Protein AF-A0A812MXU8-F1 (afdb_monomer)

Foldseek 3Di:
DPDPPVVVVVVVVVVVVVVVVVVVVVVVVVVVVVVVVVVVCVVVVPPDPQPPLNVVLVVVVLVLLVVLLVLLVVLLVLLVVLCVVVVVVVCVVVVVDPDDDPCVVVNVVSVVVLVVSLVVLVVSLVSCCVSCPPNLVVDPLSVVSVVLSVLSVVLVCLVPPDPPDPPPCPPVNVVVNVVSSVSSNVSNVSSQCSDPVSVVVVVLCVQLVVVLVVLVVVLLVVLLVQLVVQLVVCVVVLPDPVADPVLSVVCCCQRPDSVSSSVNSVCCQPVVCCCVVPVSCCVRPHVVCVVVSVCCCVCNRPPSVVVSVVSSVVSSVVD

Organism: Symbiodinium pilosum (NCBI:txid2952)

Mean predicted aligned error: 13.21 Å

Secondary structure (DSSP, 8-state):
--SSSHHHHHHHHHHHHHHHHHHHHHHHHHHHHHHHHHHHHHHHTT-S---HHHHHHHHHHHHHHHHHHHHHHHHHHHHHHHHHHHHHHHHHHTTS-SS----TTTHHHHHHHHHHHHHHHHHHHHHHHHHHGGGGGG-HHHHHHHHHHHHHHHHHHHHHS--SSTT---HHHHHHHHHHHHHHHHGGGGHHHHSHHHHHHHHHHHHHHHHHHHHHHHHHHHHHHHHHHHHHHTHHHHH-TTS-HHHHHHHHHHHSSHHHHHHHHHIIIII--HHHHHHHHHHHT-TTHHHHHHHHIIIIIIIIHHHHHHHHHHHHHH-

Solvent-accessible surface area (backbone atoms only — not comparable to full-atom values): 17781 Å² total; per-residue (Å²): 144,89,82,72,74,75,65,62,64,59,58,57,58,51,53,52,52,51,50,53,49,49,51,50,53,48,51,53,49,50,51,51,50,51,51,48,46,52,52,45,48,63,58,68,66,67,78,64,88,76,50,73,66,59,60,50,51,54,53,51,50,53,52,50,45,54,52,49,31,53,49,40,53,52,52,46,54,50,52,52,52,49,51,54,53,53,50,54,52,51,36,44,77,72,64,76,45,96,71,88,74,91,50,80,78,52,55,62,52,53,54,53,51,53,52,51,50,45,51,52,51,44,53,53,50,51,53,49,46,71,74,44,48,79,58,41,82,72,40,71,68,51,51,54,49,50,52,56,44,51,52,42,52,51,48,50,49,64,72,67,47,78,78,75,61,101,81,69,79,49,71,64,57,59,52,49,54,53,49,48,58,56,53,59,61,57,53,52,60,59,42,42,65,64,37,69,69,47,38,51,51,51,49,56,49,58,69,45,41,64,64,47,48,57,50,49,48,56,51,48,52,55,38,48,53,51,11,53,53,52,27,56,69,48,45,61,61,53,66,42,78,92,51,58,66,68,59,30,51,53,48,41,69,39,29,59,41,63,71,36,14,32,48,48,44,46,39,34,53,75,71,60,49,38,68,77,67,44,48,58,43,37,75,74,74,41,61,74,55,48,59,58,52,52,50,45,43,52,47,48,44,53,46,46,50,52,49,49,52,48,52,50,51,47,56,66,69,77,108

Nearest PDB structures (foldseek):
  7eeb-assembly1_B  TM=8.063E-01  e=4.229E-05  Mus musculus
  7eeb-assembly1_A  TM=6.600E-01  e=4.229E-05  Human betaherpesvirus 5
  7we4-assembly1_A  TM=6.535E-01  e=5.481E-03  Homo sapiens
  7wfr-assembly1_A  TM=6.157E-01  e=3.987E-03  Homo sapiens

pLDDT: mean 78.65, std 17.45, range [34.91, 97.06]

InterPro domains:
  IPR005821 Ion transport domain [PF00520] (63-311)
  IPR027359 Voltage-dependent channel domain superfamily [G3DSA:1.20.120.350] (57-196)

Sequence (319 aa):
MCAEDTRRTTLNSTGSKKKRKSKKNRNTNCQNEAVAYILRESSDGRIKKRSRFSICSEKVAYYLDHIAGALVLLNSVLLMLQLEIEGRQLAWELGVHPTRQNFDSLLPIFQVMDSVFVFIFLAELLIRIFLEKWKFVKDIANYLDFILVAGGLVDLSLTMAPSAAPGDQDMVTLRFVSALKAFRAIRMVRSFRFSPGLRMLVKACQCCLPSLCWSMLLLAVFMCMGALILGNLLQDFIRDESKSMDDRLWVWNRYGTTYRALYTLYEITFAGNWPTNVRPILERVSQSFVIFYFLYITIIVFAVIRVISAIFLKDTLDE

Radius of gyration: 29.64 Å; Cα contacts (8 Å, |Δi|>4): 165; chains: 1; bounding box: 93×34×80 Å

Structure (mmCIF, N/CA/C/O backbone):
data_AF-A0A812MXU8-F1
#
_entry.id   AF-A0A812MXU8-F1
#
loop_
_atom_site.group_PDB
_atom_site.id
_atom_site.type_symbol
_atom_site.label_atom_id
_atom_site.label_alt_id
_atom_site.label_comp_id
_atom_site.label_asym_id
_atom_site.label_entity_id
_atom_site.label_seq_id
_atom_site.pdbx_PDB_ins_code
_atom_site.Cartn_x
_atom_site.Cartn_y
_atom_site.Cartn_z
_atom_site.occupancy
_atom_site.B_iso_or_equiv
_atom_site.auth_seq_id
_atom_site.auth_comp_id
_atom_site.auth_asym_id
_atom_site.auth_atom_id
_atom_site.pdbx_PDB_model_num
ATOM 1 N N . MET A 1 1 ? 63.158 -5.058 30.009 1.00 43.53 1 MET A N 1
ATOM 2 C CA . MET A 1 1 ? 62.081 -4.544 29.130 1.00 43.53 1 MET A CA 1
ATOM 3 C C . MET A 1 1 ? 61.045 -5.652 28.888 1.00 43.53 1 MET A C 1
ATOM 5 O O . MET A 1 1 ? 61.078 -6.272 27.842 1.00 43.53 1 MET A O 1
ATOM 9 N N . CYS A 1 2 ? 60.205 -5.994 29.880 1.00 42.12 2 CYS A N 1
ATOM 10 C CA . CYS A 1 2 ? 59.063 -6.930 29.725 1.00 42.12 2 CYS A CA 1
ATOM 11 C C . CYS A 1 2 ? 58.240 -7.061 31.030 1.00 42.12 2 CYS A C 1
ATOM 13 O O . CYS A 1 2 ? 58.031 -8.159 31.533 1.00 42.12 2 CYS A O 1
ATOM 15 N N . ALA A 1 3 ? 57.812 -5.950 31.643 1.00 39.41 3 ALA A N 1
ATOM 16 C CA . ALA A 1 3 ? 56.978 -6.031 32.856 1.00 39.41 3 ALA A CA 1
ATOM 17 C C . ALA A 1 3 ? 55.874 -4.962 32.979 1.00 39.41 3 ALA A C 1
ATOM 19 O O . ALA A 1 3 ? 55.156 -4.956 33.976 1.00 39.41 3 ALA A O 1
ATOM 20 N N . GLU A 1 4 ? 55.685 -4.089 31.983 1.00 38.28 4 GLU A N 1
ATOM 21 C CA . GLU A 1 4 ? 54.702 -2.993 32.074 1.00 38.28 4 GLU A CA 1
ATOM 22 C C . GLU A 1 4 ? 53.446 -3.166 31.209 1.00 38.28 4 GLU A C 1
ATOM 24 O O . GLU A 1 4 ? 52.444 -2.498 31.464 1.00 38.28 4 GLU A O 1
ATOM 29 N N . ASP A 1 5 ? 53.423 -4.109 30.262 1.00 42.38 5 ASP A N 1
ATOM 30 C CA . ASP A 1 5 ? 52.317 -4.195 29.293 1.00 42.38 5 ASP A CA 1
ATOM 31 C C . ASP A 1 5 ? 51.141 -5.094 29.744 1.00 42.38 5 ASP A C 1
ATOM 33 O O . ASP A 1 5 ? 50.001 -4.942 29.308 1.00 42.38 5 ASP A O 1
ATOM 37 N N . THR A 1 6 ? 51.348 -5.975 30.729 1.00 40.03 6 THR A N 1
ATOM 38 C CA . THR A 1 6 ? 50.288 -6.884 31.219 1.00 40.03 6 THR A CA 1
ATOM 39 C C . THR A 1 6 ? 49.324 -6.220 32.218 1.00 40.03 6 THR A C 1
ATOM 41 O O . THR A 1 6 ? 48.245 -6.748 32.500 1.00 40.03 6 THR A O 1
ATOM 44 N N . ARG A 1 7 ? 49.656 -5.036 32.761 1.00 35.91 7 ARG A N 1
ATOM 45 C CA . ARG A 1 7 ? 48.765 -4.298 33.686 1.00 35.91 7 ARG A CA 1
ATOM 46 C C . ARG A 1 7 ? 47.731 -3.415 32.985 1.00 35.91 7 ARG A C 1
ATOM 48 O O . ARG A 1 7 ? 46.715 -3.097 33.599 1.00 35.91 7 ARG A O 1
ATOM 55 N N . ARG A 1 8 ? 47.924 -3.039 31.714 1.00 37.78 8 ARG A N 1
ATOM 56 C CA . ARG A 1 8 ? 46.957 -2.186 30.989 1.00 37.78 8 ARG A CA 1
ATOM 57 C C . ARG A 1 8 ? 45.763 -2.957 30.419 1.00 37.78 8 ARG A C 1
ATOM 59 O O . ARG A 1 8 ? 44.672 -2.399 30.315 1.00 37.78 8 ARG A O 1
ATOM 66 N N . THR A 1 9 ? 45.909 -4.247 30.128 1.00 41.25 9 THR A N 1
ATOM 67 C CA . THR A 1 9 ? 44.838 -5.082 29.551 1.00 41.25 9 THR A CA 1
ATOM 68 C C . THR A 1 9 ? 43.830 -5.610 30.583 1.00 41.25 9 THR A C 1
ATOM 70 O O . THR A 1 9 ? 42.667 -5.841 30.245 1.00 41.25 9 THR A O 1
ATOM 73 N N . THR A 1 10 ? 44.193 -5.717 31.866 1.00 40.47 10 THR A N 1
ATOM 74 C CA . THR A 1 10 ? 43.278 -6.193 32.927 1.00 40.47 10 THR A CA 1
ATOM 75 C C . THR A 1 10 ? 42.383 -5.094 33.524 1.00 40.47 10 THR A C 1
ATOM 77 O O . THR A 1 10 ? 41.253 -5.379 33.935 1.00 40.47 10 THR A O 1
ATOM 80 N N . LEU A 1 11 ? 42.805 -3.823 33.486 1.00 39.44 11 LEU A N 1
ATOM 81 C CA . LEU A 1 11 ? 41.997 -2.685 33.958 1.00 39.44 11 LEU A CA 1
ATOM 82 C C . LEU A 1 11 ? 40.872 -2.268 32.986 1.00 39.44 11 LEU A C 1
ATOM 84 O O . LEU A 1 11 ? 39.810 -1.827 33.429 1.00 39.44 11 LEU A O 1
ATOM 88 N N . ASN A 1 12 ? 41.028 -2.481 31.675 1.00 38.75 12 ASN A N 1
ATOM 89 C CA . ASN A 1 12 ? 39.987 -2.123 30.697 1.00 38.75 12 ASN A CA 1
ATOM 90 C C . ASN A 1 12 ? 38.842 -3.154 30.598 1.00 38.75 12 ASN A C 1
ATOM 92 O O . ASN A 1 12 ? 37.697 -2.786 30.313 1.00 38.75 12 ASN A O 1
ATOM 96 N N . SER A 1 13 ? 39.090 -4.436 30.899 1.00 39.81 13 SER A N 1
ATOM 97 C CA . SER A 1 13 ? 38.044 -5.478 30.855 1.00 39.81 13 SER A CA 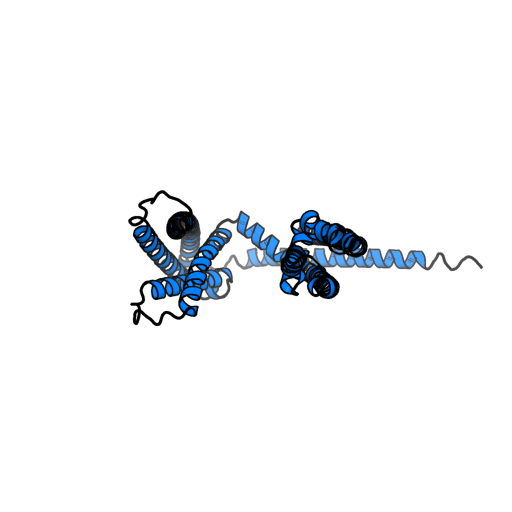1
ATOM 98 C C . SER A 1 13 ? 37.100 -5.442 32.069 1.00 39.81 13 SER A C 1
ATOM 100 O O . SER A 1 13 ? 35.906 -5.749 31.959 1.00 39.81 13 SER A O 1
ATOM 102 N N . THR A 1 14 ? 37.600 -4.995 33.225 1.00 42.22 14 THR A N 1
ATOM 103 C CA . THR A 1 14 ? 36.826 -4.846 34.466 1.00 42.22 14 THR A CA 1
ATOM 104 C C . THR A 1 14 ? 35.917 -3.614 34.427 1.00 42.22 14 THR A C 1
ATOM 106 O O . THR A 1 14 ? 34.757 -3.708 34.838 1.00 42.22 14 THR A O 1
ATOM 109 N N . GLY A 1 15 ? 36.363 -2.499 33.832 1.00 37.56 15 GLY A N 1
ATOM 110 C CA . GLY A 1 15 ? 35.551 -1.290 33.628 1.00 37.56 15 GLY A CA 1
ATOM 111 C C . GLY A 1 15 ? 34.343 -1.489 32.699 1.00 37.56 15 GLY A C 1
ATOM 112 O O . GLY A 1 15 ? 33.247 -1.003 32.990 1.00 37.56 15 GLY A O 1
ATOM 113 N N . SER A 1 16 ? 34.494 -2.274 31.625 1.00 42.41 16 SER A N 1
ATOM 114 C CA . SER A 1 16 ? 33.403 -2.566 30.678 1.00 42.41 16 SER A CA 1
ATOM 115 C C . SER A 1 16 ? 32.355 -3.531 31.260 1.00 42.41 16 SER A C 1
ATOM 117 O O . SER A 1 16 ? 31.148 -3.316 31.108 1.00 42.41 16 SER A O 1
ATOM 119 N N . LYS A 1 17 ? 32.780 -4.535 32.048 1.00 39.97 17 LYS A N 1
ATOM 120 C CA . LYS A 1 17 ? 31.865 -5.412 32.808 1.00 39.97 17 LYS A CA 1
ATOM 121 C C . LYS A 1 17 ? 31.131 -4.663 33.929 1.00 39.97 17 LYS A C 1
ATOM 123 O O . LYS A 1 17 ? 29.940 -4.908 34.121 1.00 39.97 17 LYS A O 1
ATOM 128 N N . LYS A 1 18 ? 31.782 -3.714 34.622 1.00 38.47 18 LYS A N 1
ATOM 129 C CA . LYS A 1 18 ? 31.132 -2.840 35.624 1.00 38.47 18 LYS A CA 1
ATOM 130 C C . LYS A 1 18 ? 30.130 -1.874 34.982 1.00 38.47 18 LYS A C 1
ATOM 132 O O . LYS A 1 18 ? 29.031 -1.736 35.509 1.00 38.47 18 LYS A O 1
ATOM 137 N N . LYS A 1 19 ? 30.441 -1.280 33.819 1.00 40.00 19 LYS A N 1
ATOM 138 C CA . LYS A 1 19 ? 29.495 -0.438 33.056 1.00 40.00 19 LYS A CA 1
ATOM 139 C C . LYS A 1 19 ? 28.309 -1.237 32.505 1.00 40.00 19 LYS A C 1
ATOM 141 O O . LYS A 1 19 ? 27.186 -0.762 32.625 1.00 40.00 19 LYS A O 1
ATOM 146 N N . ARG A 1 20 ? 28.508 -2.456 31.980 1.00 41.56 20 ARG A N 1
ATOM 147 C CA . ARG A 1 20 ? 27.404 -3.345 31.551 1.00 41.56 20 ARG A CA 1
ATOM 148 C C . ARG A 1 20 ? 26.541 -3.818 32.723 1.00 41.56 20 ARG A C 1
ATOM 150 O O . ARG A 1 20 ? 25.322 -3.774 32.605 1.00 41.56 20 ARG A O 1
ATOM 157 N N . LYS A 1 21 ? 27.136 -4.193 33.865 1.00 37.75 21 LYS A N 1
ATOM 158 C CA . LYS A 1 21 ? 26.377 -4.510 35.088 1.00 37.75 21 LYS A CA 1
ATOM 159 C C . LYS A 1 21 ? 25.636 -3.286 35.627 1.00 37.75 21 LYS A C 1
ATOM 161 O O . LYS A 1 21 ? 24.483 -3.429 35.984 1.00 37.75 21 LYS A O 1
ATOM 166 N N . SER A 1 22 ? 26.232 -2.093 35.614 1.00 36.47 22 SER A N 1
ATOM 167 C CA . SER A 1 22 ? 25.586 -0.846 36.054 1.00 36.47 22 SER A CA 1
ATOM 168 C C . SER A 1 22 ? 24.446 -0.397 35.128 1.00 36.47 22 SER A C 1
ATOM 170 O O . SER A 1 22 ? 23.408 0.023 35.630 1.00 36.47 22 SER A O 1
ATOM 172 N N . LYS A 1 23 ? 24.582 -0.541 33.799 1.00 41.72 23 LYS A N 1
ATOM 173 C CA . LYS A 1 23 ? 23.492 -0.286 32.836 1.00 41.72 23 LYS A CA 1
ATOM 174 C C . LYS A 1 23 ? 22.366 -1.316 32.957 1.00 41.72 23 LYS A C 1
ATOM 176 O O . LYS A 1 23 ? 21.209 -0.923 32.956 1.00 41.72 23 LYS A O 1
ATOM 181 N N . LYS A 1 24 ? 22.698 -2.604 33.132 1.00 37.12 24 LYS A N 1
ATOM 182 C CA . LYS A 1 24 ? 21.710 -3.664 33.385 1.00 37.12 24 LYS A CA 1
ATOM 183 C C . LYS A 1 24 ? 20.980 -3.419 34.710 1.00 37.12 24 LYS A C 1
ATOM 185 O O . LYS A 1 24 ? 19.764 -3.392 34.703 1.00 37.12 24 LYS A O 1
ATOM 190 N N . ASN A 1 25 ? 21.698 -3.093 35.791 1.00 34.91 25 ASN A N 1
ATOM 191 C CA . ASN A 1 25 ? 21.095 -2.759 37.087 1.00 34.91 25 ASN A CA 1
ATOM 192 C C . ASN A 1 25 ? 20.247 -1.476 37.033 1.00 34.91 25 ASN A C 1
ATOM 194 O O . ASN A 1 25 ? 19.236 -1.414 37.713 1.00 34.91 25 ASN A O 1
ATOM 198 N N . ARG A 1 26 ? 20.606 -0.468 36.217 1.00 41.94 26 ARG A N 1
ATOM 199 C CA . ARG A 1 26 ? 19.758 0.721 35.989 1.00 41.94 26 ARG A CA 1
ATOM 200 C C . ARG A 1 26 ? 18.493 0.407 35.191 1.00 41.94 26 ARG A C 1
ATOM 202 O O . ARG A 1 26 ? 17.444 0.912 35.564 1.00 41.94 26 ARG A O 1
ATOM 209 N N . ASN A 1 27 ? 18.567 -0.428 34.150 1.00 43.78 27 ASN A N 1
ATOM 210 C CA . ASN A 1 27 ? 17.373 -0.853 33.405 1.00 43.78 27 ASN A CA 1
ATOM 211 C C . ASN A 1 27 ? 16.447 -1.715 34.270 1.00 43.78 27 ASN A C 1
ATOM 213 O O . ASN A 1 27 ? 15.243 -1.493 34.259 1.00 43.78 27 ASN A O 1
ATOM 217 N N . THR A 1 28 ? 16.997 -2.629 35.078 1.00 48.50 28 THR A N 1
ATOM 218 C CA . THR A 1 28 ? 16.201 -3.436 36.015 1.00 48.50 28 THR A CA 1
ATOM 219 C C . THR A 1 28 ? 15.614 -2.576 37.139 1.00 48.50 28 THR A C 1
ATOM 221 O O . THR A 1 28 ? 14.47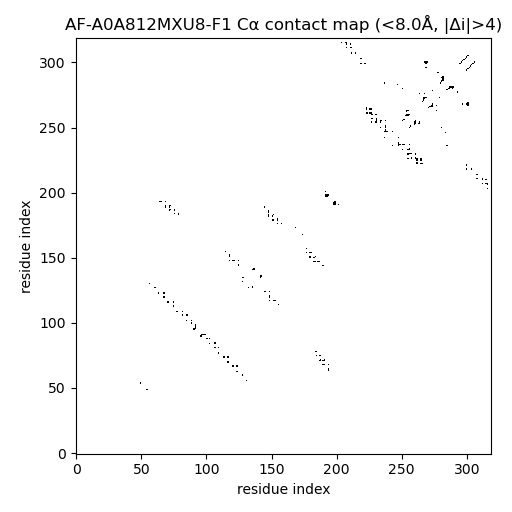8 -2.802 37.531 1.00 48.50 28 THR A O 1
ATOM 224 N N . ASN A 1 29 ? 16.323 -1.544 37.618 1.00 49.09 29 ASN A N 1
ATOM 225 C CA . ASN A 1 29 ? 15.781 -0.621 38.623 1.00 49.09 29 ASN A CA 1
ATOM 226 C C . ASN A 1 29 ? 14.684 0.291 38.045 1.00 49.09 29 ASN A C 1
ATOM 228 O O . ASN A 1 29 ? 13.702 0.542 38.725 1.00 49.09 29 ASN A O 1
ATOM 232 N N . CYS A 1 30 ? 14.795 0.714 36.780 1.00 50.66 30 CYS A N 1
ATOM 233 C CA . CYS A 1 30 ? 13.769 1.513 36.104 1.00 50.66 30 CYS A CA 1
ATOM 234 C C . CYS A 1 30 ? 12.527 0.678 35.733 1.00 50.66 30 CYS A C 1
ATOM 236 O O . CYS A 1 30 ? 11.409 1.146 35.913 1.00 50.66 30 CYS A O 1
ATOM 238 N N . GLN A 1 31 ? 12.697 -0.583 35.310 1.00 51.75 31 GLN A N 1
ATOM 239 C CA . GLN A 1 31 ? 11.581 -1.526 35.136 1.00 51.75 31 GLN A CA 1
ATOM 240 C C . GLN A 1 31 ? 10.909 -1.858 36.472 1.00 51.75 31 GLN A C 1
ATOM 242 O O . GLN A 1 31 ? 9.686 -1.869 36.543 1.00 51.75 31 GLN A O 1
ATOM 247 N N . ASN A 1 32 ? 11.674 -2.063 37.547 1.00 52.00 32 ASN A N 1
ATOM 248 C CA . ASN A 1 32 ? 11.109 -2.314 38.873 1.00 52.00 32 ASN A CA 1
ATOM 249 C C . ASN A 1 32 ? 10.411 -1.075 39.451 1.00 52.00 32 ASN A C 1
ATOM 251 O O . ASN A 1 32 ? 9.377 -1.223 40.091 1.00 52.00 32 ASN A O 1
ATOM 255 N N . GLU A 1 33 ? 10.917 0.135 39.199 1.00 57.31 33 GLU A N 1
ATOM 256 C CA . GLU A 1 33 ? 10.256 1.392 39.575 1.00 57.31 33 GLU A CA 1
ATOM 257 C C . GLU A 1 33 ? 9.011 1.665 38.725 1.00 57.31 33 GLU A C 1
ATOM 259 O O . GLU A 1 33 ? 8.006 2.099 39.275 1.00 57.31 33 GLU A O 1
ATOM 264 N N . ALA A 1 34 ? 9.019 1.350 37.425 1.00 54.03 34 ALA A N 1
ATOM 265 C CA . ALA A 1 34 ? 7.848 1.463 36.555 1.00 54.03 34 ALA A CA 1
ATOM 266 C C . ALA A 1 34 ? 6.771 0.429 36.914 1.00 54.03 34 ALA A C 1
ATOM 268 O O . ALA A 1 34 ? 5.597 0.770 36.990 1.00 54.03 34 ALA A O 1
ATOM 269 N N . VAL A 1 35 ? 7.154 -0.816 37.213 1.00 61.75 35 VAL A N 1
ATOM 270 C CA . VAL A 1 35 ? 6.236 -1.854 37.703 1.00 61.75 35 VAL A CA 1
ATOM 271 C C . VAL A 1 35 ? 5.736 -1.508 39.105 1.00 61.75 35 VAL A C 1
ATOM 273 O O . VAL A 1 35 ? 4.547 -1.650 39.362 1.00 61.75 35 VAL A O 1
ATOM 276 N N . ALA A 1 36 ? 6.578 -0.979 39.997 1.00 59.91 36 ALA A N 1
ATOM 277 C CA . ALA A 1 36 ? 6.144 -0.488 41.305 1.00 59.91 36 ALA A CA 1
ATOM 278 C C . ALA A 1 36 ? 5.231 0.741 41.186 1.00 59.91 36 ALA A C 1
ATOM 280 O O . ALA A 1 36 ? 4.280 0.848 41.951 1.00 59.91 36 ALA A O 1
ATOM 281 N N . TYR A 1 37 ? 5.461 1.632 40.217 1.00 58.09 37 TYR A N 1
ATOM 282 C CA . TYR A 1 37 ? 4.587 2.764 39.912 1.00 58.09 37 TYR A CA 1
ATOM 283 C C . TYR A 1 37 ? 3.250 2.290 39.335 1.00 58.09 37 TYR A C 1
ATOM 285 O O . TYR A 1 37 ? 2.216 2.717 39.821 1.00 58.09 37 TYR A O 1
ATOM 293 N N . ILE A 1 38 ? 3.239 1.323 38.412 1.00 57.75 38 ILE A N 1
ATOM 294 C CA . ILE A 1 38 ? 2.016 0.699 37.877 1.00 57.75 38 ILE A CA 1
ATOM 295 C C . ILE A 1 38 ? 1.257 -0.054 38.981 1.00 57.75 38 ILE A C 1
ATOM 297 O O . ILE A 1 38 ? 0.035 0.041 39.072 1.00 57.75 38 ILE A O 1
ATOM 301 N N . LEU A 1 39 ? 1.958 -0.769 39.867 1.00 57.72 39 LEU A N 1
ATOM 302 C CA . LEU A 1 39 ? 1.352 -1.471 41.000 1.00 57.72 39 LEU A CA 1
ATOM 303 C C . LEU A 1 39 ? 0.805 -0.490 42.047 1.00 57.72 39 LEU A C 1
ATOM 305 O O . LEU A 1 39 ? -0.286 -0.718 42.568 1.00 57.72 39 LEU A O 1
ATOM 309 N N . ARG A 1 40 ? 1.495 0.627 42.299 1.00 53.72 40 ARG A N 1
ATOM 310 C CA . ARG A 1 40 ? 1.059 1.682 43.225 1.00 53.72 40 ARG A CA 1
ATOM 311 C C . ARG A 1 40 ? -0.056 2.540 42.627 1.00 53.72 40 ARG A C 1
ATOM 313 O O . ARG A 1 40 ? -0.997 2.853 43.331 1.00 53.72 40 ARG A O 1
ATOM 320 N N . GLU A 1 41 ? -0.057 2.811 41.328 1.00 51.53 41 GLU A N 1
ATOM 321 C CA . GLU A 1 41 ? -1.159 3.479 40.624 1.00 51.53 41 GLU A CA 1
ATOM 322 C C . GLU A 1 41 ? -2.389 2.564 40.503 1.00 51.53 41 GLU A C 1
ATOM 324 O O . GLU A 1 41 ? -3.529 3.013 40.626 1.00 51.53 41 GLU A O 1
ATOM 329 N N . SER A 1 42 ? -2.181 1.248 40.391 1.00 49.72 42 SER A N 1
ATOM 330 C CA . SER A 1 42 ? -3.267 0.264 40.441 1.00 49.72 42 SER A CA 1
ATOM 331 C C . SER A 1 42 ? -3.819 0.002 41.854 1.00 49.72 42 SER A C 1
ATOM 333 O O . SER A 1 42 ? -4.918 -0.563 41.960 1.00 49.72 42 SER A O 1
ATOM 335 N N . SER A 1 43 ? -3.116 0.414 42.922 1.00 48.00 43 SER A N 1
ATOM 336 C CA . SER A 1 43 ? -3.599 0.361 44.314 1.00 48.00 43 SER A CA 1
ATOM 337 C C . SER A 1 43 ? -4.172 1.702 44.800 1.00 48.00 43 SER A C 1
ATOM 339 O O . SER A 1 43 ? -5.231 1.707 45.423 1.00 48.00 43 SER A O 1
ATOM 341 N N . ASP A 1 44 ? -3.565 2.831 44.428 1.00 45.94 44 ASP A N 1
ATOM 342 C CA . ASP A 1 44 ? -3.964 4.191 44.828 1.00 45.94 44 ASP A CA 1
ATOM 343 C C . ASP A 1 44 ? -5.091 4.755 43.929 1.00 45.94 44 ASP A C 1
ATOM 345 O O . ASP A 1 44 ? -5.951 5.524 44.357 1.00 45.94 44 ASP A O 1
ATOM 349 N N . GLY A 1 45 ? -5.207 4.267 42.686 1.00 45.06 45 GLY A N 1
ATOM 350 C CA . GLY A 1 45 ? -6.318 4.580 41.777 1.00 45.06 45 GLY A CA 1
ATOM 351 C C . GLY A 1 45 ? -7.638 3.859 42.090 1.00 45.06 45 GLY A C 1
ATOM 352 O O . GLY A 1 45 ? -8.645 4.102 41.418 1.00 45.06 45 GLY A O 1
ATOM 353 N N . ARG A 1 46 ? -7.670 2.963 43.092 1.00 46.62 46 ARG A N 1
ATOM 354 C CA . ARG A 1 46 ? -8.808 2.060 43.355 1.00 46.62 46 ARG A CA 1
ATOM 355 C C . ARG A 1 46 ? -9.676 2.397 44.569 1.00 46.62 46 ARG A C 1
ATOM 357 O O . ARG A 1 46 ? -10.573 1.620 44.887 1.00 46.62 46 ARG A O 1
ATOM 364 N N . ILE A 1 47 ? -9.515 3.576 45.175 1.00 45.75 47 ILE A N 1
ATOM 365 C CA . ILE A 1 47 ? -10.450 4.087 46.199 1.00 45.75 47 ILE A CA 1
ATOM 366 C C . ILE A 1 47 ? -10.947 5.495 45.828 1.00 45.75 47 ILE A C 1
ATOM 368 O O . ILE A 1 47 ? -11.039 6.404 46.644 1.00 45.75 47 ILE A O 1
ATOM 372 N N . LYS A 1 48 ? -11.324 5.695 44.560 1.00 46.44 48 LYS A N 1
ATOM 373 C CA . LYS A 1 48 ? -12.214 6.797 44.168 1.00 46.44 48 LYS A CA 1
ATOM 374 C C . LYS A 1 48 ? -13.589 6.192 43.927 1.00 46.44 48 LYS A C 1
ATOM 376 O O . LYS A 1 48 ? -13.765 5.434 42.981 1.00 46.44 48 LYS A O 1
ATOM 381 N N . LYS A 1 49 ? -14.533 6.479 44.829 1.00 46.16 49 LYS A N 1
ATOM 382 C CA . LYS A 1 49 ? -15.950 6.065 44.837 1.00 46.16 49 LYS A CA 1
ATOM 383 C C . LYS A 1 49 ? -16.525 6.004 43.402 1.00 46.16 49 LYS A C 1
ATOM 385 O O . LYS A 1 49 ? -16.991 7.012 42.877 1.00 46.16 49 LYS A O 1
ATOM 390 N N . ARG A 1 50 ? -16.441 4.840 42.737 1.00 51.38 50 ARG A N 1
ATOM 391 C CA . ARG A 1 50 ? -16.933 4.629 41.361 1.00 51.38 50 ARG A CA 1
ATOM 392 C C . ARG A 1 50 ? -18.456 4.744 41.405 1.00 51.38 50 ARG A C 1
ATOM 394 O O . ARG A 1 50 ? -19.121 3.920 42.028 1.00 51.38 50 ARG A O 1
ATOM 401 N N . SER A 1 51 ? -19.026 5.784 40.796 1.00 59.53 51 SER A N 1
ATOM 402 C CA . SER A 1 51 ? -20.485 5.930 40.722 1.00 59.53 51 SER A CA 1
ATOM 403 C C . SER A 1 51 ? -21.079 4.772 39.907 1.00 59.53 51 SER A C 1
ATOM 405 O O . SER A 1 51 ? -20.443 4.292 38.964 1.00 59.53 51 SER A O 1
ATOM 407 N N . ARG A 1 52 ? -22.309 4.330 40.218 1.00 58.31 52 ARG A N 1
ATOM 408 C CA . ARG A 1 52 ? -23.035 3.298 39.438 1.00 58.31 52 ARG A CA 1
ATOM 409 C C . ARG A 1 52 ? -23.049 3.594 37.928 1.00 58.31 52 ARG A C 1
ATOM 411 O O . ARG A 1 52 ? -22.999 2.670 37.123 1.00 58.31 52 ARG A O 1
ATOM 418 N N . PHE A 1 53 ? -23.032 4.876 37.560 1.00 58.59 53 PHE A N 1
ATOM 419 C CA . PHE A 1 53 ? -22.954 5.349 36.178 1.00 58.59 53 PHE A CA 1
ATOM 420 C C . PHE A 1 53 ? -21.648 4.939 35.473 1.00 58.59 53 PHE A C 1
ATOM 422 O O . PHE A 1 53 ? -21.678 4.524 34.319 1.00 58.59 53 PHE A O 1
ATOM 429 N N . SER A 1 54 ? -20.510 4.970 36.175 1.00 60.38 54 SER A N 1
ATOM 430 C CA . SER A 1 54 ? -19.213 4.561 35.609 1.00 60.38 54 SER A CA 1
ATOM 431 C C . SER A 1 54 ? -19.119 3.056 35.332 1.00 60.38 54 SER A C 1
ATOM 433 O O . SER A 1 54 ? -18.541 2.663 34.327 1.00 60.38 54 SER A O 1
ATOM 435 N N . ILE A 1 55 ? -19.741 2.225 36.175 1.00 62.88 55 ILE A N 1
ATOM 436 C CA . ILE A 1 55 ? -19.755 0.760 36.022 1.00 62.88 55 ILE A CA 1
ATOM 437 C C . ILE A 1 55 ? -20.714 0.342 34.895 1.00 62.88 55 ILE A C 1
ATOM 439 O O . ILE A 1 55 ? -20.420 -0.581 34.139 1.00 62.88 55 ILE A O 1
ATOM 443 N N . CYS A 1 56 ? -21.858 1.025 34.768 1.00 67.81 56 CYS A N 1
ATOM 444 C CA . CYS A 1 56 ? -22.806 0.792 33.677 1.00 67.81 56 CYS A CA 1
ATOM 445 C C . CYS A 1 56 ? -22.206 1.189 32.317 1.00 67.81 56 CYS A C 1
ATOM 447 O O . CYS A 1 56 ? -22.251 0.401 31.377 1.00 67.81 56 CYS A O 1
ATOM 449 N N . SER A 1 57 ? -21.563 2.361 32.245 1.00 70.06 57 SER A N 1
ATOM 450 C CA . SER A 1 57 ? -20.883 2.856 31.038 1.00 70.06 57 SER A CA 1
ATOM 451 C C . SER A 1 57 ? -19.803 1.889 30.530 1.00 70.06 57 SER A C 1
ATOM 453 O O . SER A 1 57 ? -19.737 1.607 29.339 1.00 70.06 57 SER A O 1
ATOM 455 N N . GLU A 1 58 ? -19.024 1.289 31.432 1.00 71.31 58 GLU A N 1
ATOM 456 C CA . GLU A 1 58 ? -17.944 0.356 31.081 1.00 71.31 58 GLU A CA 1
ATOM 457 C C . GLU A 1 58 ? -18.464 -0.988 30.541 1.00 71.31 58 GLU A C 1
ATOM 459 O O . GLU A 1 58 ? -17.913 -1.530 29.585 1.00 71.31 58 GLU A O 1
ATOM 464 N N . LYS A 1 59 ? -19.575 -1.503 31.091 1.00 75.69 59 LYS A N 1
ATOM 465 C CA . LYS A 1 59 ? -20.244 -2.697 30.544 1.00 75.69 59 LYS A CA 1
ATOM 466 C C . LYS A 1 59 ? -20.860 -2.420 29.176 1.00 75.69 59 LYS A C 1
ATOM 468 O O . LYS A 1 59 ? -20.719 -3.240 28.276 1.00 75.69 59 LYS A O 1
ATOM 473 N N . VAL A 1 60 ? -21.529 -1.279 29.015 1.00 77.75 60 VAL A N 1
ATOM 474 C CA . VAL A 1 60 ? -22.135 -0.880 27.736 1.00 77.75 60 VAL A CA 1
ATOM 475 C C . VAL A 1 60 ? -21.061 -0.714 26.660 1.00 77.75 60 VAL A C 1
ATOM 477 O O . VAL A 1 60 ? -21.227 -1.257 25.574 1.00 77.75 60 VAL A O 1
ATOM 480 N N . ALA A 1 61 ? -19.935 -0.065 26.972 1.00 73.00 61 ALA A N 1
ATOM 481 C CA . ALA A 1 61 ? -18.801 0.062 26.055 1.00 73.00 61 ALA A CA 1
ATOM 482 C C . ALA A 1 61 ? -18.257 -1.308 25.608 1.00 73.00 61 ALA A C 1
ATOM 484 O O . ALA A 1 61 ? -18.061 -1.531 24.418 1.00 73.00 61 ALA A O 1
ATOM 485 N N . TYR A 1 62 ? -18.115 -2.264 26.534 1.00 79.12 62 TYR A N 1
ATOM 486 C CA . TYR A 1 62 ? -17.661 -3.620 26.210 1.00 79.12 62 TYR A CA 1
ATOM 487 C C . TYR A 1 62 ? -18.581 -4.351 25.213 1.00 79.12 62 TYR A C 1
ATOM 489 O O . TYR A 1 62 ? -18.098 -4.963 24.256 1.00 79.12 62 TYR A O 1
ATOM 497 N N . TYR A 1 63 ? -19.903 -4.281 25.415 1.00 81.31 63 TYR A N 1
ATOM 498 C CA . TYR A 1 63 ? -20.869 -4.884 24.489 1.00 81.31 63 TYR A CA 1
ATOM 499 C C . TYR A 1 63 ? -20.910 -4.156 23.144 1.00 81.31 63 TYR A C 1
ATOM 501 O O . TYR A 1 63 ? -20.949 -4.815 22.104 1.00 81.31 63 TYR A O 1
ATOM 509 N N . LEU A 1 64 ? -20.856 -2.819 23.153 1.00 80.25 64 LEU A N 1
ATOM 510 C CA . LEU A 1 64 ? -20.776 -2.016 21.932 1.00 80.25 64 LEU A CA 1
ATOM 511 C C . LEU A 1 64 ? -19.551 -2.399 21.101 1.00 80.25 64 LEU A C 1
ATOM 513 O O . LEU A 1 64 ? -19.682 -2.578 19.897 1.00 80.25 64 LEU A O 1
ATOM 517 N N . ASP A 1 65 ? -18.397 -2.616 21.730 1.00 79.31 65 ASP A N 1
ATOM 518 C CA . ASP A 1 65 ? -17.173 -3.030 21.043 1.00 79.31 65 ASP A CA 1
ATOM 519 C C . ASP A 1 65 ? -17.292 -4.405 20.368 1.00 79.31 65 ASP A C 1
ATOM 521 O O . ASP A 1 65 ? -16.814 -4.590 19.249 1.00 79.31 65 ASP A O 1
ATOM 525 N N . HIS A 1 66 ? -17.952 -5.375 21.009 1.00 82.38 66 HIS A N 1
ATOM 526 C CA . HIS A 1 66 ? -18.141 -6.710 20.424 1.00 82.38 66 HIS A CA 1
ATOM 527 C C . HIS A 1 66 ? -19.125 -6.682 19.252 1.00 82.38 66 HIS A C 1
ATOM 529 O O . HIS A 1 66 ? -18.869 -7.291 18.211 1.00 82.38 66 HIS A O 1
ATOM 535 N N . ILE A 1 67 ? -20.229 -5.946 19.405 1.00 85.31 67 ILE A N 1
ATOM 536 C CA . ILE A 1 67 ? -21.231 -5.768 18.349 1.00 85.31 67 ILE A CA 1
ATOM 537 C C . ILE A 1 67 ? -20.614 -5.021 17.163 1.00 85.31 67 ILE A C 1
ATOM 539 O O . ILE A 1 67 ? -20.748 -5.464 16.024 1.00 85.31 67 ILE A O 1
ATOM 543 N N . ALA A 1 68 ? -19.878 -3.939 17.421 1.00 83.56 68 ALA A N 1
ATOM 544 C CA . ALA A 1 68 ? -19.168 -3.177 16.400 1.00 83.56 68 ALA A CA 1
ATOM 545 C C . ALA A 1 68 ? -18.164 -4.046 15.638 1.00 83.56 68 ALA A C 1
ATOM 547 O O . ALA A 1 68 ? -18.135 -4.021 14.409 1.00 83.56 68 ALA A O 1
ATOM 548 N N . GLY A 1 69 ? -17.383 -4.872 16.341 1.00 84.00 69 GLY A N 1
ATOM 549 C CA . GLY A 1 69 ? -16.461 -5.814 15.710 1.00 84.00 69 GLY A CA 1
ATOM 550 C C . GLY A 1 69 ? -17.160 -6.817 14.792 1.00 84.00 69 GLY A C 1
ATOM 551 O O . GLY A 1 69 ? -16.733 -7.001 13.653 1.00 84.00 69 GLY A O 1
ATOM 552 N N . ALA A 1 70 ? -18.265 -7.416 15.244 1.00 86.69 70 ALA A N 1
ATOM 553 C CA . ALA A 1 70 ? -19.057 -8.330 14.421 1.00 86.69 70 ALA A CA 1
ATOM 554 C C . ALA A 1 70 ? -19.642 -7.631 13.179 1.00 86.69 70 ALA A C 1
ATOM 556 O O . ALA A 1 70 ? -19.585 -8.179 12.078 1.00 86.69 70 ALA A O 1
ATOM 557 N N . LEU A 1 71 ? -20.140 -6.400 13.332 1.00 88.88 71 LEU A N 1
ATOM 558 C CA . LEU A 1 71 ? -20.670 -5.595 12.229 1.00 88.88 71 LEU A CA 1
ATOM 559 C C . LEU A 1 71 ? -19.592 -5.200 11.220 1.00 88.88 71 LEU A C 1
ATOM 561 O O . LEU A 1 71 ? -19.848 -5.245 10.020 1.00 88.88 71 LEU A O 1
ATOM 565 N N . VAL A 1 72 ? -18.382 -4.851 11.669 1.00 87.94 72 VAL A N 1
ATOM 566 C CA . VAL A 1 72 ? -17.258 -4.573 10.763 1.00 87.94 72 VAL A CA 1
ATOM 567 C C . VAL A 1 72 ? -16.905 -5.822 9.963 1.00 87.94 72 VAL A C 1
ATOM 569 O O . VAL A 1 72 ? -16.728 -5.718 8.751 1.00 87.94 72 VAL A O 1
ATOM 572 N N . LEU A 1 73 ? -16.833 -6.999 10.592 1.00 87.50 73 LEU A N 1
ATOM 573 C CA . LEU A 1 73 ? -16.558 -8.255 9.885 1.00 87.50 73 LEU A CA 1
ATOM 574 C C . LEU A 1 73 ? -17.647 -8.580 8.856 1.00 87.50 73 LEU A C 1
ATOM 576 O O . LEU A 1 73 ? -17.323 -8.891 7.712 1.00 87.50 73 LEU A O 1
ATOM 580 N N . LEU A 1 74 ? -18.920 -8.435 9.225 1.00 90.81 74 LEU A N 1
ATOM 581 C CA . LEU A 1 74 ? -20.039 -8.628 8.303 1.00 90.81 74 LEU A CA 1
ATOM 582 C C . LEU A 1 74 ? -19.971 -7.651 7.119 1.00 90.81 74 LEU A C 1
ATOM 584 O O . LEU A 1 74 ? -20.029 -8.073 5.967 1.00 90.81 74 LEU A O 1
ATOM 588 N N . ASN A 1 75 ? -19.766 -6.361 7.394 1.00 89.88 75 ASN A N 1
ATOM 589 C CA . ASN A 1 75 ? -19.590 -5.331 6.371 1.00 89.88 75 ASN A CA 1
ATOM 590 C C . ASN A 1 75 ? -18.383 -5.622 5.459 1.00 89.88 75 ASN A C 1
ATOM 592 O O . ASN A 1 75 ? -18.412 -5.325 4.272 1.00 89.88 75 ASN A O 1
ATOM 596 N N . SER A 1 76 ? -17.322 -6.230 5.995 1.00 89.00 76 SER A N 1
ATOM 597 C CA . SER A 1 76 ? -16.125 -6.605 5.230 1.00 89.00 76 SER A CA 1
ATOM 598 C C . SER A 1 76 ? -16.419 -7.713 4.220 1.00 89.00 76 SER A C 1
ATOM 600 O O . SER A 1 76 ? -15.996 -7.618 3.072 1.00 89.00 76 SER A O 1
ATOM 602 N N . VAL A 1 77 ? -17.180 -8.734 4.628 1.00 90.62 77 VAL A N 1
ATOM 603 C CA . VAL A 1 77 ? -17.625 -9.811 3.730 1.00 90.62 77 VAL A CA 1
ATOM 604 C C . VAL A 1 77 ? -18.528 -9.256 2.630 1.00 90.62 77 VAL A C 1
ATOM 606 O O . VAL A 1 77 ? -18.364 -9.613 1.467 1.00 90.62 77 VAL A O 1
ATOM 609 N N . LEU A 1 78 ? -19.438 -8.343 2.975 1.00 90.31 78 LEU A N 1
ATOM 610 C CA . LEU A 1 78 ? -20.311 -7.696 1.995 1.00 90.31 78 LEU A CA 1
ATOM 611 C C . LEU A 1 78 ? -19.523 -6.852 0.991 1.00 90.31 78 LEU A C 1
ATOM 613 O O . LEU A 1 78 ? -19.762 -6.978 -0.205 1.00 90.31 78 LEU A O 1
ATOM 617 N N . LEU A 1 79 ? -18.531 -6.081 1.447 1.00 88.44 79 LEU A N 1
ATOM 618 C CA . LEU A 1 79 ? -17.661 -5.304 0.562 1.00 88.44 79 LEU A CA 1
ATOM 619 C C . LEU A 1 79 ? -16.855 -6.205 -0.388 1.00 88.44 79 LEU A C 1
ATOM 621 O O . LEU A 1 79 ? -16.690 -5.872 -1.559 1.00 88.44 79 LEU A O 1
ATOM 625 N N . MET A 1 80 ? -16.372 -7.357 0.092 1.00 89.94 80 MET A N 1
ATOM 626 C CA . MET A 1 80 ? -15.689 -8.341 -0.758 1.00 89.94 80 MET A CA 1
ATOM 627 C C . MET A 1 80 ? -16.626 -8.933 -1.818 1.00 89.94 80 MET A C 1
ATOM 629 O O . MET A 1 80 ? -16.237 -9.041 -2.978 1.00 89.94 80 MET A O 1
ATOM 633 N N . LEU A 1 81 ? -17.857 -9.291 -1.440 1.00 90.81 81 LEU A N 1
ATOM 634 C CA . LEU A 1 81 ? -18.861 -9.801 -2.379 1.00 90.81 81 LEU A CA 1
ATOM 635 C C . LEU A 1 81 ? -19.256 -8.746 -3.414 1.00 90.81 81 LEU A C 1
ATOM 637 O O . LEU A 1 81 ? -19.355 -9.057 -4.598 1.00 90.81 81 LEU A O 1
ATOM 641 N N . GLN A 1 82 ? -19.438 -7.500 -2.985 1.00 88.75 82 GLN A N 1
ATOM 642 C CA . GLN A 1 82 ? -19.716 -6.391 -3.886 1.00 88.75 82 GLN A CA 1
ATOM 643 C C . GLN A 1 82 ? -18.573 -6.189 -4.888 1.00 88.75 82 GLN A C 1
ATOM 645 O O . GLN A 1 82 ? -18.842 -6.070 -6.080 1.00 88.75 82 GLN A O 1
ATOM 650 N N . LEU A 1 83 ? -17.312 -6.219 -4.438 1.00 88.56 83 LEU A N 1
ATOM 651 C CA . LEU A 1 83 ? -16.145 -6.096 -5.319 1.00 88.56 83 LEU A CA 1
ATOM 652 C C . LEU A 1 83 ? -16.081 -7.225 -6.361 1.00 88.56 83 LEU A C 1
ATOM 654 O O . LEU A 1 83 ? -15.786 -6.965 -7.524 1.00 88.56 83 LEU A O 1
ATOM 658 N N . GLU A 1 84 ? -16.374 -8.464 -5.963 1.00 89.56 84 GLU A N 1
ATOM 659 C CA . GLU A 1 84 ? -16.422 -9.617 -6.871 1.00 89.56 84 GLU A CA 1
ATOM 660 C C . GLU A 1 84 ? -17.512 -9.449 -7.945 1.00 89.56 84 GLU A C 1
ATOM 662 O O . GLU A 1 84 ? -17.280 -9.723 -9.124 1.00 89.56 84 GLU A O 1
ATOM 667 N N . ILE A 1 85 ? -18.698 -8.970 -7.558 1.00 87.62 85 ILE A N 1
ATOM 668 C CA . ILE A 1 85 ? -19.821 -8.748 -8.481 1.00 87.62 85 ILE A CA 1
ATOM 669 C C . ILE A 1 85 ? -19.521 -7.586 -9.438 1.00 87.62 85 ILE A C 1
ATOM 671 O O . ILE A 1 85 ? -19.677 -7.745 -10.650 1.00 87.62 85 ILE A O 1
ATOM 675 N N . GLU A 1 86 ? -19.048 -6.448 -8.920 1.00 85.62 86 GLU A N 1
ATOM 676 C CA . GLU A 1 86 ? -18.639 -5.294 -9.733 1.00 85.62 86 GLU A CA 1
ATOM 677 C C . GLU A 1 86 ? -17.511 -5.680 -10.708 1.00 85.62 86 GLU A C 1
ATOM 679 O O . GLU A 1 86 ? -17.557 -5.329 -11.887 1.00 85.62 86 GLU A O 1
ATOM 684 N N . GLY A 1 87 ? -16.533 -6.473 -10.257 1.00 87.81 87 GLY A N 1
ATOM 685 C CA . GLY A 1 87 ? -15.446 -6.977 -11.098 1.00 87.81 87 GLY A CA 1
ATOM 686 C C . GLY A 1 87 ? -15.929 -7.886 -12.233 1.00 87.81 87 GLY A C 1
ATOM 687 O O . GLY A 1 87 ? -15.455 -7.765 -13.364 1.00 87.81 87 GLY A O 1
ATOM 688 N N . ARG A 1 88 ? -16.911 -8.759 -11.972 1.00 86.06 88 ARG A N 1
ATOM 689 C CA . ARG A 1 88 ? -17.529 -9.614 -13.004 1.00 86.06 88 ARG A CA 1
ATOM 690 C C . ARG A 1 88 ? -18.320 -8.809 -14.030 1.00 86.06 88 ARG A C 1
ATOM 692 O O . ARG A 1 88 ? -18.277 -9.143 -15.213 1.00 86.06 88 ARG A O 1
ATOM 699 N N . GLN A 1 89 ? -19.002 -7.747 -13.604 1.00 84.06 89 GLN A N 1
ATOM 700 C CA . GLN A 1 89 ? -19.683 -6.838 -14.524 1.00 84.06 89 GLN A CA 1
ATOM 701 C C . GLN A 1 89 ? -18.683 -6.078 -15.406 1.00 84.06 89 GLN A C 1
ATOM 703 O O . GLN A 1 89 ? -18.852 -6.037 -16.622 1.00 84.06 89 GLN A O 1
ATOM 708 N N . LEU A 1 90 ? -17.596 -5.561 -14.828 1.00 85.31 90 LEU A N 1
ATOM 709 C CA . LEU A 1 90 ? -16.541 -4.887 -15.588 1.00 85.31 90 LEU A CA 1
ATOM 710 C C . LEU A 1 90 ? -15.879 -5.829 -16.612 1.00 85.31 90 LEU A C 1
ATOM 712 O O . LEU A 1 90 ? -15.579 -5.434 -17.736 1.00 85.31 90 LEU A O 1
ATOM 716 N N . ALA A 1 91 ? -15.682 -7.103 -16.259 1.00 85.12 91 ALA A N 1
ATOM 717 C CA . ALA A 1 91 ? -15.145 -8.103 -17.183 1.00 85.12 91 ALA A CA 1
ATOM 718 C C . ALA A 1 91 ? -16.073 -8.367 -18.387 1.00 85.12 91 ALA A C 1
ATOM 720 O O . ALA A 1 91 ? -15.583 -8.648 -19.484 1.00 85.12 91 ALA A O 1
ATOM 721 N N . TRP A 1 92 ? -17.394 -8.260 -18.201 1.00 81.50 92 TRP A N 1
ATOM 722 C CA . TRP A 1 92 ? -18.372 -8.301 -19.292 1.00 81.50 92 TRP A CA 1
ATOM 723 C C . TRP A 1 92 ? -18.264 -7.062 -20.192 1.00 81.50 92 TRP A C 1
ATOM 725 O O . TRP A 1 92 ? -18.215 -7.199 -21.411 1.00 81.50 92 TRP A O 1
ATOM 735 N N . GLU A 1 93 ? -18.147 -5.867 -19.607 1.00 82.75 93 GLU A N 1
ATOM 736 C CA . GLU A 1 93 ? -17.981 -4.607 -20.354 1.00 82.75 93 GLU A CA 1
ATOM 737 C C . GLU A 1 93 ? -16.699 -4.588 -21.202 1.00 82.75 93 GLU A C 1
ATOM 739 O O . GLU A 1 93 ? -16.689 -4.054 -22.309 1.00 82.75 93 GLU A O 1
ATOM 744 N N . LEU A 1 94 ? -15.634 -5.226 -20.714 1.00 86.00 94 LEU A N 1
ATOM 745 C CA . LEU A 1 94 ? -14.367 -5.387 -21.432 1.00 86.00 94 LEU A CA 1
ATOM 746 C C . LEU A 1 94 ? -14.375 -6.538 -22.458 1.00 86.00 94 LEU A C 1
ATOM 748 O O . LEU A 1 94 ? -13.373 -6.745 -23.140 1.00 86.00 94 LEU A O 1
ATOM 752 N N . GLY A 1 95 ? -15.464 -7.307 -22.567 1.00 85.25 95 GLY A N 1
ATOM 753 C CA . GLY A 1 95 ? -15.581 -8.434 -23.498 1.00 85.25 95 GLY A CA 1
ATOM 754 C C . GLY A 1 95 ? -14.729 -9.661 -23.139 1.00 85.25 95 GLY A C 1
ATOM 755 O O . GLY A 1 95 ? -14.490 -10.509 -23.996 1.00 85.25 95 GLY A O 1
ATOM 756 N N . VAL A 1 96 ? -14.261 -9.776 -21.889 1.00 84.00 96 VAL A N 1
ATOM 757 C CA . VAL A 1 96 ? -13.392 -10.878 -21.425 1.00 84.00 96 VAL A CA 1
ATOM 758 C C . VAL A 1 96 ? -14.184 -12.171 -21.184 1.00 84.00 96 VAL A C 1
ATOM 760 O O . VAL A 1 96 ? -13.664 -13.265 -21.403 1.00 84.00 96 VAL A O 1
ATOM 763 N N . HIS A 1 97 ? -15.453 -12.071 -20.768 1.00 74.94 97 HIS A N 1
ATOM 764 C CA . HIS A 1 97 ? -16.347 -13.218 -20.572 1.00 74.94 97 HIS A CA 1
ATOM 765 C C . HIS A 1 97 ? -17.585 -13.131 -21.483 1.00 74.94 97 HIS A C 1
ATOM 767 O O . HIS A 1 97 ? -18.233 -12.092 -21.496 1.00 74.94 97 HIS A O 1
ATOM 773 N N . PRO A 1 98 ? -17.971 -14.209 -22.199 1.00 61.97 98 PRO A N 1
ATOM 774 C CA . PRO A 1 98 ? -19.109 -14.203 -23.127 1.00 61.97 98 PRO A CA 1
ATOM 775 C C . PRO A 1 98 ? -20.481 -14.448 -22.467 1.00 61.97 98 PRO A C 1
ATOM 777 O O . PRO A 1 98 ? -21.501 -14.377 -23.148 1.00 61.97 98 PRO A O 1
ATOM 780 N N . THR A 1 99 ? -20.542 -14.701 -21.155 1.00 70.31 99 THR A N 1
ATOM 781 C CA . THR A 1 99 ? -21.803 -14.973 -20.443 1.00 70.31 99 THR A CA 1
ATOM 782 C C . THR A 1 99 ? -22.176 -13.808 -19.530 1.00 70.31 99 THR A C 1
ATOM 784 O O . THR A 1 99 ? -21.521 -13.586 -18.511 1.00 70.31 99 THR A O 1
ATOM 787 N N . ARG A 1 100 ? -23.270 -13.103 -19.847 1.00 65.69 100 ARG A N 1
ATOM 788 C CA . ARG A 1 100 ? -23.860 -12.084 -18.967 1.00 65.69 100 ARG A CA 1
ATOM 789 C C . ARG A 1 100 ? -24.479 -12.760 -17.742 1.00 65.69 100 ARG A C 1
ATOM 791 O O . ARG A 1 100 ? -25.442 -13.513 -17.865 1.00 65.69 100 ARG A O 1
ATOM 798 N N . GLN A 1 101 ? -23.936 -12.488 -16.559 1.00 68.44 101 GLN A N 1
ATOM 799 C CA . GLN A 1 101 ? -24.578 -12.851 -15.295 1.00 68.44 101 GLN A CA 1
ATOM 800 C C . GLN A 1 101 ? -25.513 -11.707 -14.871 1.00 68.44 101 GLN A C 1
ATOM 802 O O . GLN A 1 101 ? -25.110 -10.546 -14.862 1.00 68.44 101 GLN A O 1
ATOM 807 N N . ASN A 1 102 ? -26.774 -12.017 -14.552 1.00 67.31 102 ASN A N 1
ATOM 808 C CA . ASN A 1 102 ? -27.787 -11.021 -14.180 1.00 67.31 102 ASN A CA 1
ATOM 809 C C . ASN A 1 102 ? -27.594 -10.561 -12.724 1.00 67.31 102 ASN A C 1
ATOM 811 O O . ASN A 1 102 ? -28.315 -10.998 -11.829 1.00 67.31 102 ASN A O 1
ATOM 815 N N . PHE A 1 103 ? -26.614 -9.691 -12.480 1.00 70.81 103 PHE A N 1
ATOM 816 C CA . PHE A 1 103 ? -26.384 -9.078 -11.163 1.00 70.81 103 PHE A CA 1
ATOM 817 C C . PHE A 1 103 ? -27.007 -7.684 -11.007 1.00 70.81 103 PHE A C 1
ATOM 819 O O . PHE A 1 103 ? -26.918 -7.093 -9.930 1.00 70.81 103 PHE A O 1
ATOM 826 N N . ASP A 1 104 ? -27.698 -7.195 -12.040 1.00 73.12 104 ASP A N 1
ATOM 827 C CA . ASP A 1 104 ? -28.310 -5.859 -12.095 1.00 73.12 104 ASP A CA 1
ATOM 828 C C . ASP A 1 104 ? -29.265 -5.595 -10.912 1.00 73.12 104 ASP A C 1
ATOM 830 O O . ASP A 1 104 ? -29.382 -4.469 -10.434 1.00 73.12 104 ASP A O 1
ATOM 834 N N . SER A 1 105 ? -29.913 -6.639 -10.380 1.00 79.38 105 SER A N 1
ATOM 835 C CA . SER A 1 105 ? -30.807 -6.533 -9.218 1.00 79.38 105 SER A CA 1
ATOM 836 C C . SER A 1 105 ? -30.091 -6.566 -7.862 1.00 79.38 105 SER A C 1
ATOM 838 O O . SER A 1 105 ? -30.669 -6.138 -6.868 1.00 79.38 105 SER A O 1
ATOM 840 N N . LEU A 1 106 ? -28.858 -7.080 -7.790 1.00 81.69 106 LEU A N 1
ATOM 841 C CA . LEU A 1 106 ? -28.121 -7.236 -6.529 1.00 81.69 106 LEU A CA 1
ATOM 842 C C . LEU A 1 106 ? -27.319 -5.986 -6.162 1.00 81.69 106 LEU A C 1
ATOM 844 O O . LEU A 1 106 ? -27.222 -5.645 -4.986 1.00 81.69 106 LEU A O 1
ATOM 848 N N . LEU A 1 107 ? -26.771 -5.275 -7.147 1.00 81.38 107 LEU A N 1
ATOM 849 C CA . LEU A 1 107 ? -25.935 -4.093 -6.912 1.00 81.38 107 LEU A CA 1
ATOM 850 C C . LEU A 1 107 ? -26.649 -2.970 -6.136 1.00 81.38 107 LEU A C 1
ATOM 852 O O . LEU A 1 107 ? -26.058 -2.464 -5.178 1.00 81.38 107 LEU A O 1
ATOM 856 N N . PRO A 1 108 ? -27.917 -2.615 -6.438 1.00 84.88 108 PRO A N 1
ATOM 857 C CA . PRO A 1 108 ? -28.644 -1.624 -5.644 1.00 84.88 108 PRO A CA 1
ATOM 858 C C . PRO A 1 108 ? -28.847 -2.071 -4.190 1.00 84.88 108 PRO A C 1
ATOM 860 O O . PRO A 1 108 ? -28.807 -1.251 -3.277 1.00 84.88 108 PRO A O 1
ATOM 863 N N . ILE A 1 109 ? -29.023 -3.377 -3.955 1.00 87.75 109 ILE A N 1
ATOM 864 C CA . ILE A 1 109 ? -29.187 -3.938 -2.607 1.00 87.75 109 ILE A CA 1
ATOM 865 C C . ILE A 1 109 ? -27.898 -3.738 -1.804 1.00 87.75 109 ILE A C 1
ATOM 867 O O . ILE A 1 109 ? -27.959 -3.246 -0.678 1.00 87.75 109 ILE A O 1
ATOM 871 N N . PHE A 1 110 ? -26.734 -4.042 -2.387 1.00 86.38 110 PHE A N 1
ATOM 872 C CA . PHE A 1 110 ? -25.442 -3.813 -1.732 1.00 86.38 110 PHE A CA 1
ATOM 873 C C . PHE A 1 110 ? -25.200 -2.330 -1.423 1.00 86.38 110 PHE A C 1
ATOM 875 O O . PHE A 1 110 ? -24.764 -2.007 -0.321 1.00 86.38 110 PHE A O 1
ATOM 882 N N . GLN A 1 111 ? -25.574 -1.414 -2.323 1.00 83.00 111 GLN A N 1
ATOM 883 C CA . GLN A 1 111 ? -25.462 0.032 -2.079 1.00 83.00 111 GLN A CA 1
ATOM 884 C C . GLN A 1 111 ? -26.333 0.514 -0.908 1.00 83.00 111 GLN A C 1
ATOM 886 O O . GLN A 1 111 ? -25.901 1.335 -0.090 1.00 83.00 111 GLN A O 1
ATOM 891 N N . VAL A 1 112 ? -27.559 -0.007 -0.795 1.00 87.69 112 VAL A N 1
ATOM 892 C CA . VAL A 1 112 ? -28.439 0.288 0.344 1.00 87.69 112 VAL A CA 1
ATOM 893 C C . VAL A 1 112 ? -27.852 -0.288 1.633 1.00 87.69 112 VAL A C 1
ATOM 895 O O . VAL A 1 112 ? -27.815 0.412 2.645 1.00 87.69 112 VAL A O 1
ATOM 898 N N . MET A 1 113 ? -27.343 -1.522 1.605 1.00 87.44 113 MET A N 1
ATOM 899 C CA . MET A 1 113 ? -26.689 -2.134 2.766 1.00 87.44 113 MET A CA 1
ATOM 900 C C . MET A 1 113 ? -25.473 -1.325 3.231 1.00 87.44 113 MET A C 1
ATOM 902 O O . MET A 1 113 ? -25.374 -1.021 4.419 1.00 87.44 113 MET A O 1
ATOM 906 N N . ASP A 1 114 ? -24.601 -0.906 2.313 1.00 86.06 114 ASP A N 1
ATOM 907 C CA . ASP A 1 114 ? -23.448 -0.045 2.605 1.00 86.06 114 ASP A CA 1
ATOM 908 C C . ASP A 1 114 ? -23.878 1.253 3.303 1.00 86.06 114 ASP A C 1
ATOM 910 O O . ASP A 1 114 ? -23.290 1.658 4.312 1.00 86.06 114 ASP A O 1
ATOM 914 N N . SER A 1 115 ? -24.950 1.877 2.808 1.00 87.94 115 SER A N 1
ATOM 915 C CA . SER A 1 115 ? -25.525 3.086 3.405 1.00 87.94 115 SER A CA 1
ATOM 916 C C . SER A 1 115 ? -26.005 2.825 4.838 1.00 87.94 115 SER A C 1
ATOM 918 O O . SER A 1 115 ? -25.696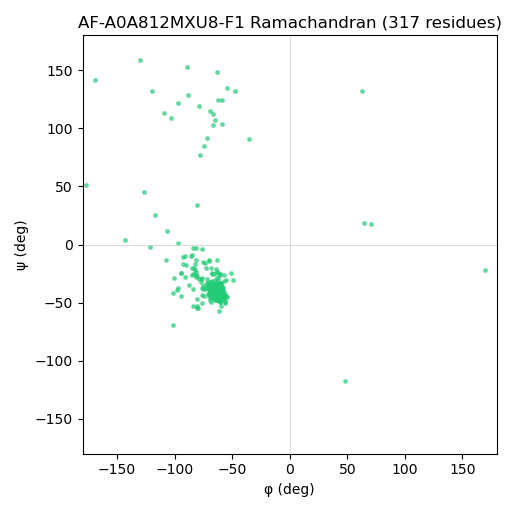 3.596 5.748 1.00 87.94 115 SER A O 1
ATOM 920 N N . VAL A 1 116 ? -26.697 1.703 5.070 1.00 91.31 116 VAL A N 1
ATOM 921 C CA . VAL A 1 116 ? -27.155 1.283 6.405 1.00 91.31 116 VAL A CA 1
ATOM 922 C C . VAL A 1 116 ? -25.975 1.096 7.364 1.00 91.31 116 VAL A C 1
ATOM 924 O O . VAL A 1 116 ? -26.024 1.607 8.484 1.00 91.31 116 VAL A O 1
ATOM 927 N N . PHE A 1 117 ? -24.887 0.445 6.941 1.00 90.19 117 PHE A N 1
ATOM 928 C CA . PHE A 1 117 ? -23.698 0.284 7.786 1.00 90.19 117 PHE A CA 1
ATOM 929 C C . PHE A 1 117 ? -23.047 1.620 8.148 1.00 90.19 117 PHE A C 1
ATOM 931 O O . PHE A 1 117 ? -22.639 1.800 9.296 1.00 90.19 117 PHE A O 1
ATOM 938 N N . VAL A 1 118 ? -22.979 2.581 7.219 1.00 89.31 118 VAL A N 1
ATOM 939 C CA . VAL A 1 118 ? -22.465 3.931 7.517 1.00 89.31 118 VAL A CA 1
ATOM 940 C C . VAL A 1 118 ? -23.289 4.597 8.623 1.00 89.31 118 VAL A C 1
ATOM 942 O O . VAL A 1 118 ? -22.705 5.139 9.564 1.00 89.31 118 VAL A O 1
ATOM 945 N N . PHE A 1 119 ? -24.621 4.505 8.570 1.00 92.19 119 PHE A N 1
ATOM 946 C CA . PHE A 1 119 ? -25.486 5.053 9.619 1.00 92.19 119 PHE A CA 1
ATOM 947 C C . PHE A 1 119 ? -25.349 4.317 10.956 1.00 92.19 119 PHE A C 1
ATOM 949 O O . PHE A 1 119 ? -25.317 4.968 12.001 1.00 92.19 119 PHE A O 1
ATOM 956 N N . ILE A 1 120 ? -25.210 2.988 10.947 1.00 91.56 120 ILE A N 1
ATOM 957 C CA . ILE A 1 120 ? -24.965 2.211 12.170 1.00 91.56 120 ILE A CA 1
ATOM 958 C C . ILE A 1 120 ? -23.642 2.640 12.823 1.00 91.56 120 ILE A C 1
ATOM 960 O O . ILE A 1 120 ? -23.613 2.911 14.024 1.00 91.56 120 ILE A O 1
ATOM 964 N N . PHE A 1 121 ? -22.564 2.777 12.045 1.00 89.94 121 PHE A N 1
ATOM 965 C CA . PHE A 1 121 ? -21.269 3.227 12.565 1.00 89.94 121 PHE A CA 1
ATOM 966 C C . PHE A 1 121 ? -21.283 4.690 13.020 1.00 89.94 121 PHE A C 1
ATOM 968 O O . PHE A 1 121 ? -20.573 5.045 13.960 1.00 89.94 121 PHE A O 1
ATOM 975 N N . LEU A 1 122 ? -22.091 5.544 12.390 1.00 91.56 122 LEU A N 1
ATOM 976 C CA . LEU A 1 122 ? -22.314 6.907 12.865 1.00 91.56 122 LEU A CA 1
ATOM 977 C C . LEU A 1 122 ? -23.013 6.907 14.229 1.00 91.56 122 LEU A C 1
ATOM 979 O O . LEU A 1 122 ? -22.566 7.600 15.141 1.00 91.56 122 LEU A O 1
ATOM 983 N N . ALA A 1 123 ? -24.075 6.117 14.389 1.00 91.81 123 ALA A N 1
ATOM 984 C CA . ALA A 1 123 ? -24.785 6.001 15.658 1.00 91.81 123 ALA A CA 1
ATOM 985 C C . ALA A 1 123 ? -23.869 5.466 16.770 1.00 91.81 123 ALA A C 1
ATOM 987 O O . ALA A 1 123 ? -23.818 6.039 17.858 1.00 91.81 123 ALA A O 1
ATOM 988 N N . GLU A 1 124 ? -23.090 4.421 16.481 1.00 89.94 124 GLU A N 1
ATOM 989 C CA . GLU A 1 124 ? -22.079 3.879 17.393 1.00 89.94 124 GLU A CA 1
ATOM 990 C C . GLU A 1 124 ? -21.066 4.953 17.830 1.00 89.94 124 GLU A C 1
ATOM 992 O O . GLU A 1 124 ? -20.815 5.124 19.027 1.00 89.94 124 GLU A O 1
ATOM 997 N N . LEU A 1 125 ? -20.518 5.713 16.873 1.00 88.44 125 LEU A N 1
ATOM 998 C CA . LEU A 1 125 ? -19.554 6.784 17.129 1.00 88.44 125 LEU A CA 1
ATOM 999 C C . LEU A 1 125 ? -20.144 7.870 18.037 1.00 88.44 125 LEU A C 1
ATOM 1001 O O . LEU A 1 125 ? -19.494 8.294 18.993 1.00 88.44 125 LEU A O 1
ATOM 1005 N N . LEU A 1 126 ? -21.382 8.296 17.772 1.00 91.00 126 LEU A N 1
ATOM 1006 C CA . LEU A 1 126 ? -22.074 9.286 18.596 1.00 91.00 126 LEU A CA 1
ATOM 1007 C C . LEU A 1 126 ? -22.261 8.775 20.028 1.00 91.00 126 LEU A C 1
ATOM 1009 O O . LEU A 1 126 ? -21.931 9.490 20.975 1.00 91.00 126 LEU A O 1
ATOM 1013 N N . ILE A 1 12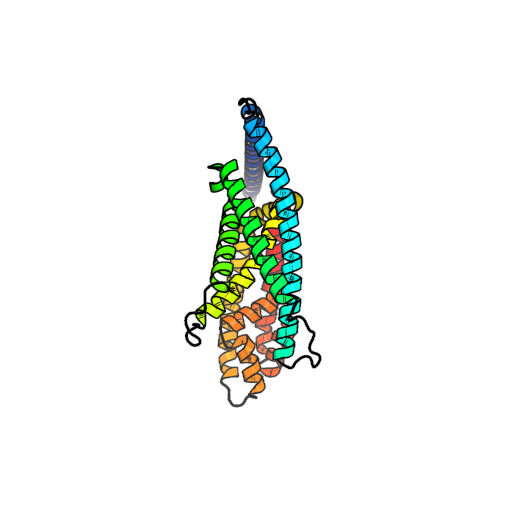7 ? -22.716 7.528 20.199 1.00 88.25 127 ILE A N 1
ATOM 1014 C CA . ILE A 1 127 ? -22.873 6.903 21.521 1.00 88.25 127 ILE A CA 1
ATOM 1015 C C . ILE A 1 127 ? -21.537 6.904 22.279 1.00 88.25 127 ILE A C 1
ATOM 1017 O O . ILE A 1 127 ? -21.501 7.301 23.447 1.00 88.25 127 ILE A O 1
ATOM 1021 N N . ARG A 1 128 ? -20.425 6.534 21.628 1.00 83.69 128 ARG A N 1
ATOM 1022 C CA . ARG A 1 128 ? -19.090 6.568 22.252 1.00 83.69 128 ARG A CA 1
ATOM 1023 C C . ARG A 1 128 ? -18.672 7.975 22.669 1.00 83.69 128 ARG A C 1
ATOM 1025 O O . ARG A 1 128 ? -18.209 8.153 23.794 1.00 83.69 128 ARG A O 1
ATOM 1032 N N . ILE A 1 129 ? -18.891 8.982 21.823 1.00 87.31 129 ILE A N 1
ATOM 1033 C CA . ILE A 1 129 ? -18.588 10.385 22.152 1.00 87.31 129 ILE A CA 1
ATOM 1034 C C . ILE A 1 129 ? -19.370 10.833 23.399 1.00 87.31 129 ILE A C 1
ATOM 1036 O O . ILE A 1 129 ? -18.791 11.449 24.302 1.00 87.31 129 ILE A O 1
ATOM 1040 N N . PHE A 1 130 ? -20.657 10.479 23.501 1.00 86.75 130 PHE A N 1
ATOM 1041 C CA . PHE A 1 130 ? -21.484 10.806 24.668 1.00 86.75 130 PHE A CA 1
ATOM 1042 C C . PHE A 1 130 ? -21.015 10.112 25.956 1.00 86.75 130 PHE A C 1
ATOM 1044 O O . PHE A 1 130 ? -21.039 10.728 27.029 1.00 86.75 130 PHE A O 1
ATOM 1051 N N . LEU A 1 131 ? -20.580 8.851 25.866 1.00 82.94 131 LEU A N 1
ATOM 1052 C CA . LEU A 1 131 ? -20.129 8.061 27.015 1.00 82.94 131 LEU A CA 1
ATOM 1053 C C . LEU A 1 131 ? -18.722 8.454 27.496 1.00 82.94 131 LEU A C 1
ATOM 1055 O O . LEU A 1 131 ? -18.501 8.575 28.704 1.00 82.94 131 LEU A O 1
ATOM 1059 N N . GLU A 1 132 ? -17.775 8.667 26.579 1.00 79.00 132 GLU A N 1
ATOM 1060 C CA . GLU A 1 132 ? -16.347 8.828 26.893 1.00 79.00 132 GLU A CA 1
ATOM 1061 C C . GLU A 1 132 ? -15.897 10.288 27.052 1.00 79.00 132 GLU A C 1
ATOM 1063 O O . GLU A 1 132 ? -14.924 10.558 27.770 1.00 79.00 132 GLU A O 1
ATOM 1068 N N . LYS A 1 133 ? -16.607 11.247 26.440 1.00 83.31 133 LYS A N 1
ATOM 1069 C CA . LYS A 1 133 ? -16.329 12.693 26.523 1.00 83.31 133 LYS A CA 1
ATOM 1070 C C . LYS A 1 133 ? -14.842 13.011 26.281 1.00 83.31 133 LYS A C 1
ATOM 1072 O O . LYS A 1 133 ? -14.298 12.719 25.226 1.00 83.31 133 LYS A O 1
ATOM 1077 N N . TRP A 1 134 ? -14.147 13.569 27.275 1.00 73.31 134 TRP A N 1
ATOM 1078 C CA . TRP A 1 134 ? -12.730 13.948 27.197 1.00 73.31 134 TRP A CA 1
ATOM 1079 C C . TRP A 1 134 ? -11.762 12.774 27.006 1.00 73.31 134 TRP A C 1
ATOM 1081 O O . TRP A 1 134 ? -10.637 12.990 26.559 1.00 73.31 134 TRP A O 1
ATOM 1091 N N . LYS A 1 135 ? -12.160 11.540 27.345 1.00 74.44 135 LYS A N 1
ATOM 1092 C CA . LYS A 1 135 ? -11.326 10.358 27.080 1.00 74.44 135 LYS A CA 1
ATOM 1093 C C . LYS A 1 135 ? -11.288 10.020 25.592 1.00 74.44 135 LYS A C 1
ATOM 1095 O O . LYS A 1 135 ? -10.247 9.574 25.123 1.00 74.44 135 LYS A O 1
ATOM 1100 N N . PHE A 1 136 ? -12.359 10.330 24.859 1.00 77.38 136 PHE A N 1
ATOM 1101 C CA . PHE A 1 136 ? -12.462 10.075 23.425 1.00 77.38 136 PHE A CA 1
ATOM 1102 C C . PHE A 1 136 ? -11.321 10.749 22.645 1.00 77.38 136 PHE A C 1
ATOM 1104 O O . PHE A 1 136 ? -10.644 10.115 21.846 1.00 77.38 136 PHE A O 1
ATOM 1111 N N . VAL A 1 137 ? -11.048 12.019 22.965 1.00 77.25 137 VAL A N 1
ATOM 1112 C CA . VAL A 1 137 ? -10.066 12.893 22.292 1.00 77.25 137 VAL A CA 1
ATOM 1113 C C . VAL A 1 137 ? -8.609 12.485 22.563 1.00 77.25 137 VAL A C 1
ATOM 1115 O O . VAL A 1 137 ? -7.701 12.971 21.894 1.00 77.25 137 VAL A O 1
ATOM 1118 N N . LYS A 1 138 ? -8.348 11.607 23.540 1.00 78.06 138 LYS A N 1
ATOM 1119 C CA . LYS A 1 138 ? -6.987 11.140 23.857 1.00 78.06 138 LYS A CA 1
ATOM 1120 C C . LYS A 1 138 ? -6.598 9.852 23.132 1.00 78.06 138 LYS A C 1
ATOM 1122 O O . LYS A 1 138 ? -5.411 9.540 23.092 1.00 78.06 138 LYS A O 1
ATOM 1127 N N . ASP A 1 139 ? -7.558 9.109 22.587 1.00 78.75 139 ASP A N 1
ATOM 1128 C CA . ASP A 1 139 ? -7.293 7.820 21.949 1.00 78.75 139 ASP A CA 1
ATOM 1129 C C . ASP A 1 139 ? -7.168 7.967 20.423 1.00 78.75 139 ASP A C 1
ATOM 1131 O O . ASP A 1 139 ? -8.094 8.407 19.742 1.00 78.75 139 ASP A O 1
ATOM 1135 N N . ILE A 1 140 ? -6.024 7.557 19.867 1.00 80.62 140 ILE A N 1
ATOM 1136 C CA . ILE A 1 140 ? -5.763 7.545 18.417 1.00 80.62 140 ILE A CA 1
ATOM 1137 C C . ILE A 1 140 ? -6.779 6.654 17.687 1.00 80.62 140 ILE A C 1
ATOM 1139 O O . ILE A 1 140 ? -7.189 6.970 16.568 1.00 80.62 140 ILE A O 1
ATOM 1143 N N . ALA A 1 141 ? -7.230 5.561 18.312 1.00 77.62 141 ALA A N 1
ATOM 1144 C CA . ALA A 1 141 ? -8.203 4.655 17.708 1.00 77.62 141 ALA A CA 1
ATOM 1145 C C . ALA A 1 141 ? -9.551 5.345 17.447 1.00 77.62 141 ALA A C 1
ATOM 1147 O O . ALA A 1 141 ? -10.176 5.100 16.414 1.00 77.62 141 ALA A O 1
ATOM 1148 N N . ASN A 1 142 ? -9.945 6.256 18.336 1.00 83.00 142 ASN A N 1
ATOM 1149 C CA . ASN A 1 142 ? -11.172 7.035 18.217 1.00 83.00 142 ASN A CA 1
ATOM 1150 C C . ASN A 1 142 ? -11.090 8.077 17.089 1.00 83.00 142 ASN A C 1
ATOM 1152 O O . ASN A 1 142 ? -12.076 8.292 16.384 1.00 83.00 142 ASN A O 1
ATOM 1156 N N . TYR A 1 143 ? -9.912 8.664 16.839 1.00 85.19 143 TYR A N 1
ATOM 1157 C CA . TYR A 1 143 ? -9.701 9.526 15.667 1.00 85.19 143 TYR A CA 1
ATOM 1158 C C . TYR A 1 143 ? -9.788 8.756 14.354 1.00 85.19 143 TYR A C 1
ATOM 1160 O O . TYR A 1 143 ? -10.426 9.226 13.413 1.00 85.19 143 TYR A O 1
ATOM 1168 N N . LEU A 1 144 ? -9.181 7.566 14.284 1.00 83.56 144 LEU A N 1
ATOM 1169 C CA . LEU A 1 144 ? -9.318 6.701 13.111 1.00 83.56 144 LEU A CA 1
ATOM 1170 C C . LEU A 1 144 ? -10.788 6.351 12.871 1.00 83.56 144 LEU A C 1
ATOM 1172 O O . LEU A 1 144 ? -11.250 6.370 11.733 1.00 83.56 144 LEU A O 1
ATOM 1176 N N . ASP A 1 145 ? -11.549 6.100 13.936 1.00 85.38 145 ASP A N 1
ATOM 1177 C CA . ASP A 1 145 ? -12.980 5.855 13.813 1.00 85.38 145 ASP A CA 1
ATOM 1178 C C . ASP A 1 145 ? -13.743 7.062 13.296 1.00 85.38 145 ASP A C 1
ATOM 1180 O O . ASP A 1 145 ? -14.521 6.916 12.355 1.00 85.38 145 ASP A O 1
ATOM 1184 N N . PHE A 1 146 ? -13.470 8.246 13.826 1.00 88.81 146 PHE A N 1
ATOM 1185 C CA . PHE A 1 146 ? -14.063 9.477 13.331 1.00 88.81 146 PHE A CA 1
ATOM 1186 C C . PHE A 1 146 ? -13.790 9.690 11.832 1.00 88.81 146 PHE A C 1
ATOM 1188 O O . PHE A 1 146 ? -14.731 9.889 11.064 1.00 88.81 146 PHE A O 1
ATOM 1195 N N . ILE A 1 147 ? -12.531 9.562 11.394 1.00 88.31 147 ILE A N 1
ATOM 1196 C CA . ILE A 1 147 ? -12.129 9.729 9.985 1.00 88.31 147 ILE A CA 1
ATOM 1197 C C . ILE A 1 147 ? -12.854 8.724 9.083 1.00 88.31 147 ILE A C 1
ATOM 1199 O O . ILE A 1 147 ? -13.351 9.087 8.019 1.00 88.31 147 ILE A O 1
ATOM 1203 N N . LEU A 1 148 ? -12.952 7.464 9.508 1.00 86.75 148 LEU A N 1
ATOM 1204 C CA . LEU A 1 148 ? -13.590 6.407 8.723 1.00 86.75 148 LEU A CA 1
ATOM 1205 C C . LEU A 1 148 ? -15.111 6.589 8.584 1.00 86.75 148 LEU A C 1
ATOM 1207 O O . LEU A 1 148 ? -15.657 6.268 7.525 1.00 86.75 148 LEU A O 1
ATOM 1211 N N . VAL A 1 149 ? -15.796 7.093 9.622 1.00 90.00 149 VAL A N 1
ATOM 1212 C CA . VAL A 1 149 ? -17.224 7.455 9.524 1.00 90.00 149 VAL A CA 1
ATOM 1213 C C . VAL A 1 149 ? -17.396 8.690 8.642 1.00 90.00 149 VAL A C 1
ATOM 1215 O O . VAL A 1 149 ? -18.235 8.673 7.745 1.00 90.00 149 VAL A O 1
ATOM 1218 N N . ALA A 1 150 ? -16.573 9.725 8.834 1.00 89.94 150 ALA A N 1
ATOM 1219 C CA . ALA A 1 150 ? -16.622 10.947 8.035 1.00 89.94 150 ALA A CA 1
ATOM 1220 C C . ALA A 1 150 ? -16.412 10.660 6.540 1.00 89.94 150 ALA A C 1
ATOM 1222 O O . ALA A 1 150 ? -17.207 11.101 5.715 1.00 89.94 150 ALA A O 1
ATOM 1223 N N . GLY A 1 151 ? -15.414 9.843 6.187 1.00 87.75 151 GLY A N 1
ATOM 1224 C CA . GLY A 1 151 ? -15.187 9.413 4.806 1.00 87.75 151 GLY A CA 1
ATOM 1225 C C . GLY A 1 151 ? -16.372 8.642 4.215 1.00 87.75 151 GLY A C 1
ATOM 1226 O O . GLY A 1 151 ? -16.679 8.808 3.042 1.00 87.75 151 GLY A O 1
ATOM 1227 N N . GLY A 1 152 ? -17.085 7.854 5.030 1.00 87.69 152 GLY A N 1
ATOM 1228 C CA . GLY A 1 152 ? -18.319 7.181 4.611 1.00 87.69 152 GLY A CA 1
ATOM 1229 C C . GLY A 1 152 ? -19.489 8.117 4.345 1.00 87.69 152 GLY A C 1
ATOM 1230 O O . GLY A 1 152 ? -20.240 7.895 3.403 1.00 87.69 152 GLY A O 1
ATOM 1231 N N . LEU A 1 153 ? -19.627 9.175 5.142 1.00 89.31 153 LEU A N 1
ATOM 1232 C CA . LEU A 1 153 ? -20.637 10.205 4.907 1.00 89.31 153 LEU A CA 1
ATOM 1233 C C . LEU A 1 153 ? -20.329 11.019 3.650 1.00 89.31 153 LEU A C 1
ATOM 1235 O O . LEU A 1 153 ? -21.242 11.303 2.882 1.00 89.31 153 LEU A O 1
ATOM 1239 N N . VAL A 1 154 ? -19.054 11.349 3.415 1.00 88.25 154 VAL A N 1
ATOM 1240 C CA . VAL A 1 154 ? -18.621 12.027 2.184 1.00 88.25 154 VAL A CA 1
ATOM 1241 C C . VAL A 1 154 ? -18.939 11.162 0.965 1.00 88.25 154 VAL A C 1
ATOM 1243 O O . VAL A 1 154 ? -19.577 11.629 0.028 1.00 88.25 154 VAL A O 1
ATOM 1246 N N . ASP A 1 155 ? -18.566 9.888 1.003 1.00 85.06 155 ASP A N 1
ATOM 1247 C CA . ASP A 1 155 ? -18.848 8.911 -0.049 1.00 85.06 155 ASP A CA 1
ATOM 1248 C C . ASP A 1 155 ? -20.358 8.739 -0.321 1.00 85.06 155 ASP A C 1
ATOM 1250 O O . ASP A 1 155 ? -20.790 8.782 -1.475 1.00 85.06 155 ASP A O 1
ATOM 1254 N N . LEU A 1 156 ? -21.183 8.663 0.731 1.00 85.12 156 LEU A N 1
ATOM 1255 C CA . LEU A 1 156 ? -22.644 8.644 0.601 1.00 85.12 156 LEU A CA 1
ATOM 1256 C C . LEU A 1 156 ? -23.171 9.941 -0.026 1.00 85.12 156 LEU A C 1
ATOM 1258 O O . LEU A 1 156 ? -24.000 9.895 -0.931 1.00 85.12 156 LEU A O 1
ATOM 1262 N N . SER A 1 157 ? -22.672 11.096 0.422 1.00 84.38 157 SER A N 1
ATOM 1263 C CA . SER A 1 157 ? -23.100 12.398 -0.093 1.00 84.38 157 SER A CA 1
ATOM 1264 C C . SER A 1 157 ? -22.749 12.585 -1.569 1.00 84.38 157 SER A C 1
ATOM 1266 O O . SER A 1 157 ? -23.572 13.098 -2.316 1.00 84.38 157 SER A O 1
ATOM 1268 N N . LEU A 1 158 ? -21.583 12.104 -2.011 1.00 81.44 158 LEU A N 1
ATOM 1269 C CA . LEU A 1 158 ? -21.166 12.131 -3.415 1.00 81.44 158 LEU A CA 1
ATOM 1270 C C . LEU A 1 158 ? -21.978 11.168 -4.282 1.00 81.44 158 LEU A C 1
ATOM 1272 O O . LEU A 1 158 ? -22.284 11.495 -5.422 1.00 81.44 158 LEU A O 1
ATOM 1276 N N . THR A 1 159 ? -22.352 10.005 -3.744 1.00 76.62 159 THR A N 1
ATOM 1277 C CA . THR A 1 159 ? -23.179 9.025 -4.467 1.00 76.62 159 THR A CA 1
ATOM 1278 C C . THR A 1 159 ? -24.622 9.512 -4.636 1.00 76.62 159 THR A C 1
ATOM 1280 O O . THR A 1 159 ? -25.251 9.236 -5.653 1.00 76.62 159 THR A O 1
ATOM 1283 N N . MET A 1 160 ? -25.144 10.247 -3.649 1.00 74.00 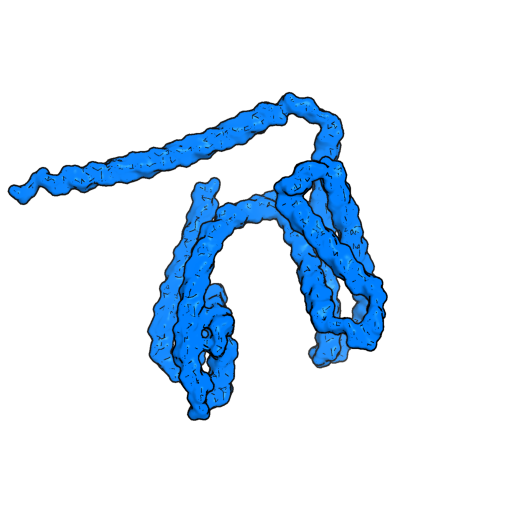160 MET A N 1
ATOM 1284 C CA . MET A 1 160 ? -26.517 10.769 -3.638 1.00 74.00 160 MET A CA 1
ATOM 1285 C C . MET A 1 160 ? -26.641 12.183 -4.220 1.00 74.00 160 MET A C 1
ATOM 1287 O O . MET A 1 160 ? -27.759 12.665 -4.412 1.00 74.00 160 MET A O 1
ATOM 1291 N N . ALA A 1 161 ? -25.526 12.876 -4.465 1.00 72.94 161 ALA A N 1
ATOM 1292 C CA . ALA A 1 161 ? -25.549 14.216 -5.031 1.00 72.94 161 ALA A CA 1
ATOM 1293 C C . ALA A 1 161 ? -26.180 14.167 -6.435 1.00 72.94 161 ALA A C 1
ATOM 1295 O O . ALA A 1 161 ? -25.702 13.415 -7.290 1.00 72.94 161 ALA A O 1
ATOM 1296 N N . PRO A 1 162 ? -27.238 14.957 -6.705 1.00 59.06 162 PRO A N 1
ATOM 1297 C CA . PRO A 1 162 ? -27.805 15.042 -8.040 1.00 59.06 162 PRO A CA 1
ATOM 1298 C C . PRO A 1 162 ? -26.708 15.513 -8.990 1.00 59.06 162 PRO A C 1
ATOM 1300 O O . PRO A 1 162 ? -26.063 16.534 -8.746 1.00 59.06 162 PRO A O 1
ATOM 1303 N N . SER A 1 163 ? -26.465 14.739 -10.046 1.00 58.47 163 SER A N 1
ATOM 1304 C CA . SER A 1 163 ? -25.452 15.053 -11.046 1.00 58.47 163 SER A CA 1
ATOM 1305 C C . SER A 1 163 ? -25.780 16.413 -11.661 1.00 58.47 163 SER A C 1
ATOM 1307 O O . SER A 1 163 ? -26.714 16.537 -12.454 1.00 58.47 163 SER A O 1
ATOM 1309 N N . ALA A 1 164 ? -25.050 17.452 -11.257 1.00 50.41 164 ALA A N 1
ATOM 1310 C CA . ALA A 1 164 ? -25.139 18.754 -11.890 1.00 50.41 164 ALA A CA 1
ATOM 1311 C C . ALA A 1 164 ? -24.582 18.606 -13.312 1.00 50.41 164 ALA A C 1
ATOM 1313 O O . ALA A 1 164 ? -23.378 18.510 -13.499 1.00 50.41 164 ALA A O 1
ATOM 1314 N N . ALA A 1 165 ? -25.498 18.540 -14.279 1.00 52.31 165 ALA A N 1
ATOM 1315 C CA . ALA A 1 165 ? -25.282 18.469 -15.721 1.00 52.31 165 ALA A CA 1
ATOM 1316 C C . ALA A 1 165 ? -24.522 17.225 -16.266 1.00 52.31 165 ALA A C 1
ATOM 1318 O O . ALA A 1 165 ? -23.440 16.863 -15.800 1.00 52.31 165 ALA A O 1
ATOM 1319 N N . PRO A 1 166 ? -25.047 16.574 -17.323 1.00 48.78 166 PRO A N 1
ATOM 1320 C CA . PRO A 1 166 ? -24.348 15.510 -18.034 1.00 48.78 166 PRO A CA 1
ATOM 1321 C C . PRO A 1 166 ? -23.250 16.135 -18.907 1.00 48.78 166 PRO A C 1
ATOM 1323 O O . PRO A 1 166 ? -23.476 16.450 -20.071 1.00 48.78 166 PRO A O 1
ATOM 1326 N N . GLY A 1 167 ? -22.072 16.382 -18.335 1.00 56.03 167 GLY A N 1
ATOM 1327 C CA . GLY A 1 167 ? -20.933 16.904 -19.097 1.00 56.03 167 GLY A CA 1
ATOM 1328 C C . GLY A 1 167 ? -19.733 17.372 -18.278 1.00 56.03 167 GLY A C 1
ATOM 1329 O O . GLY A 1 167 ? -18.635 17.378 -18.818 1.00 56.03 167 GLY A O 1
ATOM 1330 N N . ASP A 1 168 ? -19.915 17.698 -16.994 1.00 54.12 168 ASP A N 1
ATOM 1331 C CA . ASP A 1 168 ? -18.887 18.383 -16.187 1.00 54.12 168 ASP A CA 1
ATOM 1332 C C . ASP A 1 168 ? -18.383 17.547 -14.993 1.00 54.12 168 ASP A C 1
ATOM 1334 O O . ASP A 1 168 ? -17.919 18.070 -13.982 1.00 54.12 168 ASP A O 1
ATOM 1338 N N . GLN A 1 169 ? -18.482 16.211 -15.075 1.00 58.81 169 GLN A N 1
ATOM 1339 C CA . GLN A 1 169 ? -17.804 15.352 -14.100 1.00 58.81 169 GLN A CA 1
ATOM 1340 C C . GLN A 1 169 ? -16.300 15.392 -14.365 1.00 58.81 169 GLN A C 1
ATOM 1342 O O . GLN A 1 169 ? -15.762 14.599 -15.141 1.00 58.81 169 GLN A O 1
ATOM 1347 N N . ASP A 1 170 ? -15.621 16.321 -13.697 1.00 65.12 170 ASP A N 1
ATOM 1348 C CA . ASP A 1 170 ? -14.168 16.408 -13.688 1.00 65.12 170 ASP A CA 1
ATOM 1349 C C . ASP A 1 170 ? -13.563 15.026 -13.424 1.00 65.12 170 ASP A C 1
ATOM 1351 O O . ASP A 1 170 ? -13.920 14.354 -12.454 1.00 65.12 170 ASP A O 1
ATOM 1355 N N . MET A 1 171 ? -12.571 14.612 -14.217 1.00 63.34 171 MET A N 1
ATOM 1356 C CA . MET A 1 171 ? -11.813 13.363 -14.004 1.00 63.34 171 MET A CA 1
ATOM 1357 C C . MET A 1 171 ? -11.268 13.235 -12.570 1.00 63.34 171 MET A C 1
ATOM 1359 O O . MET A 1 171 ? -11.032 12.134 -12.069 1.00 63.34 171 MET A O 1
ATOM 1363 N N . VAL A 1 172 ? -11.079 14.369 -11.893 1.00 69.81 172 VAL A N 1
ATOM 1364 C CA . VAL A 1 172 ? -10.702 14.460 -10.481 1.00 69.81 172 VAL A CA 1
ATOM 1365 C C . VAL A 1 172 ? -11.798 13.900 -9.566 1.00 69.81 172 VAL A C 1
ATOM 1367 O O . VAL A 1 172 ? -11.480 13.131 -8.661 1.00 69.81 172 VAL A O 1
ATOM 1370 N N . THR A 1 173 ? -13.074 14.207 -9.820 1.00 70.06 173 THR A N 1
ATOM 1371 C CA . THR A 1 173 ? -14.216 13.696 -9.038 1.00 70.06 173 THR A CA 1
ATOM 1372 C C . THR A 1 173 ? -14.358 12.178 -9.163 1.00 70.06 173 THR A C 1
ATOM 1374 O O . THR A 1 173 ? -14.466 11.491 -8.148 1.00 70.06 173 THR A O 1
ATOM 1377 N N . LEU A 1 174 ? -14.218 11.623 -10.373 1.00 69.31 174 LEU A N 1
ATOM 1378 C CA . LEU A 1 174 ? -14.246 10.172 -10.614 1.00 69.31 174 LEU A CA 1
ATOM 1379 C C . LEU A 1 174 ? -13.093 9.435 -9.909 1.00 69.31 174 LEU A C 1
ATOM 1381 O O . LEU A 1 174 ? -13.290 8.375 -9.303 1.00 69.31 174 LEU A O 1
ATOM 1385 N N . ARG A 1 175 ? -11.883 10.010 -9.935 1.00 74.62 175 ARG A N 1
ATOM 1386 C CA . ARG A 1 175 ? -10.718 9.475 -9.206 1.00 74.62 175 ARG A CA 1
ATOM 1387 C C . ARG A 1 175 ? -10.913 9.548 -7.695 1.00 74.62 175 ARG A C 1
ATOM 1389 O O . ARG A 1 175 ? -10.555 8.605 -6.993 1.00 74.62 175 ARG A O 1
ATOM 1396 N N . PHE A 1 176 ? -11.498 10.634 -7.197 1.00 75.44 176 PHE A N 1
ATOM 1397 C CA . PHE A 1 176 ? -11.759 10.816 -5.773 1.00 75.44 176 PHE A CA 1
ATOM 1398 C C . PHE A 1 176 ? -12.804 9.823 -5.252 1.00 75.44 176 PHE A C 1
ATOM 1400 O O . PHE A 1 176 ? -12.564 9.172 -4.239 1.00 75.44 176 PHE A O 1
ATOM 1407 N N . VAL A 1 177 ? -13.903 9.613 -5.983 1.00 75.00 177 VAL A N 1
ATOM 1408 C CA . VAL A 1 177 ? -14.911 8.589 -5.650 1.00 75.00 177 VAL A CA 1
ATOM 1409 C C . VAL A 1 177 ? -14.291 7.189 -5.650 1.00 75.00 177 VAL A C 1
ATOM 1411 O O . VAL A 1 177 ? -14.516 6.408 -4.728 1.00 75.00 177 VAL A O 1
ATOM 1414 N N . SER A 1 178 ? -13.435 6.878 -6.627 1.00 76.06 178 SER A N 1
ATOM 1415 C CA . SER A 1 178 ? -12.720 5.592 -6.673 1.00 76.06 178 SER A CA 1
ATOM 1416 C C . SER A 1 178 ? -11.785 5.402 -5.471 1.00 76.06 178 SER A C 1
ATOM 1418 O O . SER A 1 178 ? -11.728 4.320 -4.885 1.00 76.06 178 SER A O 1
ATOM 1420 N N . ALA A 1 179 ? -11.087 6.460 -5.050 1.00 77.94 179 ALA A N 1
ATOM 1421 C CA . ALA A 1 179 ? -10.263 6.428 -3.847 1.00 77.94 179 ALA A CA 1
ATOM 1422 C C . ALA A 1 179 ? -11.114 6.236 -2.578 1.00 77.94 179 ALA A C 1
ATOM 1424 O O . ALA A 1 179 ? -10.756 5.426 -1.725 1.00 77.94 179 ALA A O 1
ATOM 1425 N N . LEU A 1 180 ? -12.262 6.916 -2.460 1.00 78.69 180 LEU A N 1
ATOM 1426 C CA . LEU A 1 180 ? -13.197 6.755 -1.337 1.00 78.69 180 LEU A CA 1
ATOM 1427 C C . LEU A 1 180 ? -13.760 5.334 -1.233 1.00 78.69 180 LEU A C 1
ATOM 1429 O O . LEU A 1 180 ? -13.863 4.801 -0.125 1.00 78.69 180 LEU A O 1
ATOM 1433 N N . LYS A 1 181 ? -14.023 4.677 -2.367 1.00 76.56 181 LYS A N 1
ATOM 1434 C CA . LYS A 1 181 ? -14.358 3.246 -2.388 1.00 76.56 181 LYS A CA 1
ATOM 1435 C C . LYS A 1 181 ? -13.237 2.401 -1.776 1.00 76.56 181 LYS A C 1
ATOM 1437 O O . LYS A 1 181 ? -13.511 1.552 -0.931 1.00 76.56 181 LYS A O 1
ATOM 1442 N N . ALA A 1 182 ? -11.973 2.682 -2.102 1.00 79.00 182 ALA A N 1
ATOM 1443 C CA . ALA A 1 182 ? -10.831 1.997 -1.488 1.00 79.00 182 ALA A CA 1
ATOM 1444 C C . ALA A 1 182 ? -10.703 2.287 0.025 1.00 79.00 182 ALA A C 1
ATOM 1446 O O . ALA A 1 182 ? -10.359 1.390 0.797 1.00 79.00 182 ALA A O 1
ATOM 1447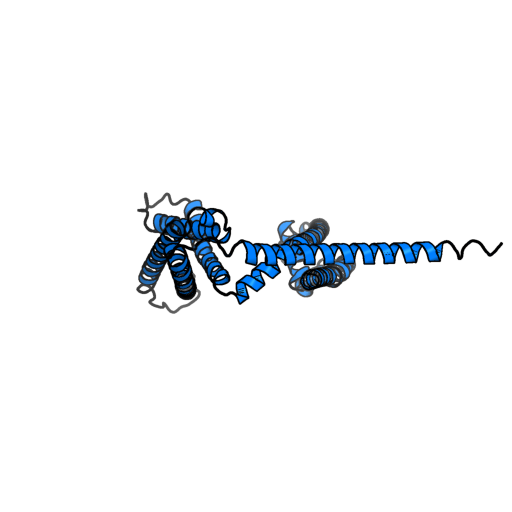 N N . PHE A 1 183 ? -11.058 3.493 0.488 1.00 79.25 183 PHE A N 1
ATOM 1448 C CA . PHE A 1 183 ? -11.100 3.821 1.922 1.00 79.25 183 PHE A CA 1
ATOM 1449 C C . PHE A 1 183 ? -12.090 2.950 2.712 1.00 79.25 183 PHE A C 1
ATOM 1451 O O . PHE A 1 183 ? -11.873 2.725 3.907 1.00 79.25 183 PHE A O 1
ATOM 1458 N N . ARG A 1 184 ? -13.141 2.398 2.082 1.00 79.50 184 ARG A N 1
ATOM 1459 C CA . ARG A 1 184 ? -14.067 1.463 2.749 1.00 79.50 184 ARG A CA 1
ATOM 1460 C C . ARG A 1 184 ? -13.341 0.216 3.262 1.00 79.50 184 ARG A C 1
ATOM 1462 O O . ARG A 1 184 ? -13.645 -0.235 4.365 1.00 79.50 184 ARG A O 1
ATOM 1469 N N . ALA A 1 185 ? -12.332 -0.279 2.538 1.00 80.56 185 ALA A N 1
ATOM 1470 C CA . ALA A 1 185 ? -11.536 -1.436 2.954 1.00 80.56 185 ALA A CA 1
ATOM 1471 C C . ALA A 1 185 ? -10.719 -1.161 4.229 1.00 80.56 185 ALA A C 1
ATOM 1473 O O . ALA A 1 185 ? -10.545 -2.049 5.060 1.00 80.56 185 ALA A O 1
ATOM 1474 N N . ILE A 1 186 ? -10.298 0.089 4.463 1.00 83.88 186 ILE A N 1
ATOM 1475 C CA . ILE A 1 186 ? -9.557 0.472 5.678 1.00 83.88 186 ILE A CA 1
ATOM 1476 C C . ILE A 1 186 ? -10.406 0.260 6.940 1.00 83.88 186 ILE A C 1
ATOM 1478 O O . ILE A 1 186 ? -9.863 0.009 8.015 1.00 83.88 186 ILE A O 1
ATOM 1482 N N . ARG A 1 187 ? -11.743 0.255 6.836 1.00 78.56 187 ARG A N 1
ATOM 1483 C CA . ARG A 1 187 ? -12.625 -0.053 7.975 1.00 78.56 187 ARG A CA 1
ATOM 1484 C C . ARG A 1 187 ? -12.390 -1.456 8.541 1.00 78.56 187 ARG A C 1
ATOM 1486 O O . ARG A 1 187 ? -12.607 -1.635 9.734 1.00 78.56 187 ARG A O 1
ATOM 1493 N N . MET A 1 188 ? -11.872 -2.407 7.755 1.00 79.44 188 MET A N 1
ATOM 1494 C CA . MET A 1 188 ? -11.467 -3.742 8.232 1.00 79.44 188 MET A CA 1
ATOM 1495 C C . MET A 1 188 ? -10.422 -3.664 9.353 1.00 79.44 188 MET A C 1
ATOM 1497 O O . MET A 1 188 ? -10.434 -4.476 10.276 1.00 79.44 188 MET A O 1
ATOM 1501 N N . VAL A 1 189 ? -9.565 -2.637 9.330 1.00 77.62 189 VAL A N 1
ATOM 1502 C CA . VAL A 1 189 ? -8.547 -2.391 10.363 1.00 77.62 189 VAL A CA 1
ATOM 1503 C C . VAL A 1 189 ? -9.191 -2.119 11.726 1.00 77.62 189 VAL A C 1
ATOM 1505 O O . VAL A 1 189 ? -8.580 -2.394 12.758 1.00 77.62 189 VAL A O 1
ATOM 1508 N N . ARG A 1 190 ? -10.453 -1.660 11.774 1.00 76.25 190 ARG A N 1
ATOM 1509 C CA . ARG A 1 190 ? -11.192 -1.532 13.039 1.00 76.25 190 ARG A CA 1
ATOM 1510 C C . ARG A 1 190 ? -11.309 -2.865 13.762 1.00 76.25 190 ARG A C 1
ATOM 1512 O O . ARG A 1 190 ? -11.147 -2.890 14.975 1.00 76.25 190 ARG A O 1
ATOM 1519 N N . SER A 1 191 ? -11.501 -3.976 13.048 1.00 74.12 191 SER A N 1
ATOM 1520 C CA . SER A 1 191 ? -11.606 -5.307 13.662 1.00 74.12 191 SER A CA 1
ATOM 1521 C C . SER A 1 191 ? -10.383 -5.666 14.509 1.00 74.12 191 SER A C 1
ATOM 1523 O O . SER A 1 191 ? -10.491 -6.404 15.491 1.00 74.12 191 SER A O 1
ATOM 1525 N N . PHE A 1 192 ? -9.223 -5.087 14.186 1.00 73.44 192 PHE A N 1
ATOM 1526 C CA . PHE A 1 192 ? -7.960 -5.374 14.859 1.00 73.44 192 PHE A CA 1
ATOM 1527 C C . PHE A 1 192 ? -7.920 -4.893 16.304 1.00 73.44 192 PHE A C 1
ATOM 1529 O O . PHE A 1 192 ? -7.192 -5.458 17.120 1.00 73.44 192 PHE A O 1
ATOM 1536 N N . ARG A 1 193 ? -8.729 -3.889 16.655 1.00 68.75 193 ARG A N 1
ATOM 1537 C CA . ARG A 1 193 ? -8.752 -3.366 18.022 1.00 68.75 193 ARG A CA 1
ATOM 1538 C C . ARG A 1 193 ? -9.611 -4.202 18.962 1.00 68.75 193 ARG A C 1
ATOM 1540 O O . ARG A 1 193 ? -9.331 -4.214 20.158 1.00 68.75 193 ARG A O 1
ATOM 1547 N N . PHE A 1 194 ? -10.636 -4.885 18.456 1.00 67.88 194 PHE A N 1
ATOM 1548 C CA . PHE A 1 194 ? -11.604 -5.593 19.300 1.00 67.88 194 PHE A CA 1
ATOM 1549 C C . PHE A 1 194 ? -11.060 -6.928 19.810 1.00 67.88 194 PHE A C 1
ATOM 1551 O O . PHE A 1 194 ? -11.373 -7.330 20.926 1.00 67.88 194 PHE A O 1
ATOM 1558 N N . SER A 1 195 ? -10.176 -7.573 19.042 1.00 71.69 195 SER A N 1
ATOM 1559 C CA . SER A 1 195 ? -9.485 -8.778 19.499 1.00 71.69 195 SER A CA 1
ATOM 1560 C C . SER A 1 195 ? -8.332 -8.412 20.447 1.00 71.69 195 SER A C 1
ATOM 1562 O O . SER A 1 195 ? -7.394 -7.726 20.028 1.00 71.69 195 SER A O 1
ATOM 1564 N N . PRO A 1 196 ? -8.342 -8.878 21.712 1.00 70.94 196 PRO A N 1
ATOM 1565 C CA . PRO A 1 196 ? -7.243 -8.629 22.644 1.00 70.94 196 PRO A CA 1
ATOM 1566 C C . PRO A 1 196 ? -5.915 -9.216 22.141 1.00 70.94 196 PRO A C 1
ATOM 1568 O O . PRO A 1 196 ? -4.870 -8.593 22.328 1.00 70.94 196 PRO A O 1
ATOM 1571 N N . GLY A 1 197 ? -5.953 -10.359 21.444 1.00 77.62 197 GLY A N 1
ATOM 1572 C CA . GLY A 1 197 ? -4.765 -10.964 20.834 1.00 77.62 197 GLY A CA 1
ATOM 1573 C C . GLY A 1 197 ? -4.194 -10.112 19.699 1.00 77.62 197 GLY A C 1
ATOM 1574 O O . GLY A 1 197 ? -2.992 -9.868 19.643 1.00 77.62 197 GLY A O 1
ATOM 1575 N N . LEU A 1 198 ? -5.058 -9.575 18.835 1.00 77.19 198 LEU A N 1
ATOM 1576 C CA . LEU A 1 198 ? -4.623 -8.744 17.711 1.00 77.19 198 LEU A CA 1
ATOM 1577 C C . LEU A 1 198 ? -4.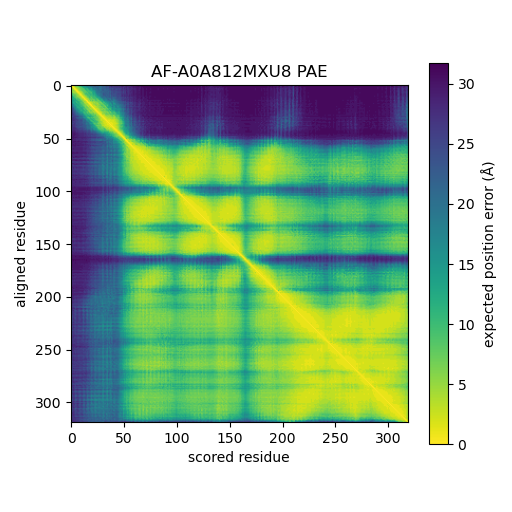142 -7.363 18.170 1.00 77.19 198 LEU A C 1
ATOM 1579 O O . LEU A 1 198 ? -3.156 -6.848 17.653 1.00 77.19 198 LEU A O 1
ATOM 1583 N N . ARG A 1 199 ? -4.753 -6.802 19.218 1.00 78.31 199 ARG A N 1
ATOM 1584 C CA . ARG A 1 199 ? -4.277 -5.574 19.867 1.00 78.31 199 ARG A CA 1
ATOM 1585 C C . ARG A 1 199 ? -2.877 -5.746 20.457 1.00 78.31 199 ARG A C 1
ATOM 1587 O O . ARG A 1 199 ? -2.066 -4.829 20.359 1.00 78.31 199 ARG A O 1
ATOM 1594 N N . MET A 1 200 ? -2.595 -6.897 21.069 1.00 79.12 200 MET A N 1
ATOM 1595 C CA . MET A 1 200 ? -1.260 -7.216 21.580 1.00 79.12 200 MET A CA 1
ATOM 1596 C C . MET A 1 200 ? -0.244 -7.306 20.438 1.00 79.12 200 MET A C 1
ATOM 1598 O O . MET A 1 200 ? 0.818 -6.698 20.536 1.00 79.12 200 MET A O 1
ATOM 1602 N N . LEU A 1 201 ? -0.606 -7.964 19.332 1.00 82.50 201 LEU A N 1
ATOM 1603 C CA . LEU A 1 201 ? 0.238 -8.040 18.140 1.00 82.50 201 LEU A CA 1
ATOM 1604 C C . LEU A 1 201 ? 0.523 -6.651 17.550 1.00 82.50 201 LEU A C 1
ATOM 1606 O O . LEU A 1 201 ? 1.673 -6.324 17.290 1.00 82.50 201 LEU A O 1
ATOM 1610 N N . VAL A 1 202 ? -0.499 -5.804 17.398 1.00 83.25 202 VAL A N 1
ATOM 1611 C CA . VAL A 1 202 ? -0.334 -4.433 16.885 1.00 83.25 202 VAL A CA 1
ATOM 1612 C C . VAL A 1 202 ? 0.561 -3.604 17.801 1.00 83.25 202 VAL A C 1
ATOM 1614 O O . VAL A 1 202 ? 1.415 -2.881 17.300 1.00 83.25 202 VAL A O 1
ATOM 1617 N N . LYS A 1 203 ? 0.411 -3.719 19.126 1.00 80.44 203 LYS A N 1
ATOM 1618 C CA . LYS A 1 203 ? 1.300 -3.036 20.077 1.00 80.44 203 LYS A CA 1
ATOM 1619 C C . LYS A 1 203 ? 2.744 -3.520 19.954 1.00 80.44 203 LYS A C 1
ATOM 1621 O O . LYS A 1 203 ? 3.634 -2.685 19.875 1.00 80.44 203 LYS A O 1
ATOM 1626 N N . ALA A 1 204 ? 2.967 -4.831 19.858 1.00 82.44 204 ALA A N 1
ATOM 1627 C CA . ALA A 1 204 ? 4.299 -5.388 19.625 1.00 82.44 204 ALA A CA 1
ATOM 1628 C C . ALA A 1 204 ? 4.901 -4.870 18.303 1.00 82.44 204 ALA A C 1
ATOM 1630 O O . ALA A 1 204 ? 6.050 -4.431 18.263 1.00 82.44 204 ALA A O 1
ATOM 1631 N N . CYS A 1 205 ? 4.099 -4.813 17.233 1.00 83.19 205 CYS A N 1
ATOM 1632 C CA . CYS A 1 205 ? 4.509 -4.192 15.976 1.00 83.19 205 CYS A CA 1
ATOM 1633 C C . CYS A 1 205 ? 4.863 -2.708 16.166 1.00 83.19 205 CYS A C 1
ATOM 1635 O O . CYS A 1 205 ? 5.900 -2.260 15.695 1.00 83.19 205 CYS A O 1
ATOM 1637 N N . GLN A 1 206 ? 4.042 -1.937 16.880 1.00 84.31 206 GLN A N 1
ATOM 1638 C CA . GLN A 1 206 ? 4.285 -0.512 17.114 1.00 84.31 206 GLN A CA 1
ATOM 1639 C C . GLN A 1 206 ? 5.589 -0.235 17.860 1.00 84.31 206 GLN A C 1
ATOM 1641 O O . GLN A 1 206 ? 6.249 0.751 17.539 1.00 84.31 206 GLN A O 1
ATOM 1646 N N . CYS A 1 207 ? 5.981 -1.092 18.800 1.00 82.19 207 CYS A N 1
ATOM 1647 C CA . CYS A 1 207 ? 7.238 -0.911 19.517 1.00 82.19 207 CYS A CA 1
ATOM 1648 C C . CYS A 1 207 ? 8.467 -1.143 18.626 1.00 82.19 207 CYS A C 1
ATOM 1650 O O . CYS A 1 207 ? 9.425 -0.376 18.679 1.00 82.19 207 CYS A O 1
ATOM 1652 N N . CYS A 1 208 ? 8.420 -2.139 17.735 1.00 82.38 208 CYS A N 1
ATOM 1653 C CA . CYS A 1 208 ? 9.531 -2.442 16.825 1.00 82.38 208 CYS A CA 1
ATOM 1654 C C . CYS A 1 208 ? 9.573 -1.562 15.554 1.00 82.38 208 CYS A C 1
ATOM 1656 O O . CYS A 1 208 ? 10.618 -1.462 14.903 1.00 82.38 208 CYS A O 1
ATOM 1658 N N . LEU A 1 209 ? 8.473 -0.876 15.207 1.00 87.25 209 LEU A N 1
ATOM 1659 C CA . LEU A 1 209 ? 8.367 -0.025 14.012 1.00 87.25 209 LEU A CA 1
ATOM 1660 C C . LEU A 1 209 ? 9.452 1.064 13.905 1.00 87.25 209 LEU A C 1
ATOM 1662 O O . LEU A 1 209 ? 10.002 1.211 12.814 1.00 87.25 209 LEU A O 1
ATOM 1666 N N . PRO A 1 210 ? 9.798 1.833 14.958 1.00 87.56 210 PRO A N 1
ATOM 1667 C CA . PRO A 1 210 ? 10.829 2.864 14.862 1.00 87.56 210 PRO A CA 1
ATOM 1668 C C . PRO A 1 210 ? 12.197 2.298 14.471 1.00 87.56 210 PRO A C 1
ATOM 1670 O O . PRO A 1 210 ? 12.852 2.844 13.584 1.00 87.56 210 PRO A O 1
ATOM 1673 N N . SER A 1 211 ? 12.612 1.185 15.085 1.00 84.38 211 SER A N 1
ATOM 1674 C CA . SER A 1 211 ? 13.888 0.525 14.772 1.00 84.38 211 SER A CA 1
ATOM 1675 C C . SER A 1 211 ? 13.897 -0.047 13.351 1.00 84.38 211 SER A C 1
ATOM 1677 O O . SER A 1 211 ? 14.848 0.149 12.581 1.00 84.38 211 SER A O 1
ATOM 1679 N N . LEU A 1 212 ? 12.783 -0.671 12.952 1.00 88.75 212 LEU A N 1
ATOM 1680 C CA . LEU A 1 212 ? 12.597 -1.170 11.595 1.00 88.75 212 LEU A CA 1
ATOM 1681 C C . LEU A 1 212 ? 12.626 -0.032 10.566 1.00 88.75 212 LEU A C 1
ATOM 1683 O O . LEU A 1 212 ? 13.243 -0.181 9.517 1.00 88.75 212 LEU A O 1
ATOM 1687 N N . CYS A 1 213 ? 12.013 1.114 10.865 1.00 91.12 213 CYS A N 1
ATOM 1688 C CA . CYS A 1 213 ? 11.945 2.264 9.966 1.00 91.12 213 CYS A CA 1
ATOM 1689 C C . CYS A 1 213 ? 13.341 2.788 9.607 1.00 91.12 213 CYS A C 1
ATOM 1691 O O . CYS A 1 213 ? 13.642 2.965 8.428 1.00 91.12 213 CYS A O 1
ATOM 1693 N N . TRP A 1 214 ? 14.232 2.950 10.591 1.00 91.81 214 TRP A N 1
ATOM 1694 C CA . TRP A 1 214 ? 15.615 3.373 10.337 1.00 91.81 214 TRP A CA 1
ATOM 1695 C C . TRP A 1 214 ? 16.396 2.360 9.499 1.00 91.81 214 TRP A C 1
ATOM 1697 O O . TRP A 1 214 ? 17.130 2.735 8.584 1.00 91.81 214 TRP A O 1
ATOM 1707 N N . SER A 1 215 ? 16.199 1.072 9.774 1.00 91.69 215 SER A N 1
ATOM 1708 C CA . SER A 1 215 ? 16.816 -0.015 9.013 1.00 91.69 215 SER A CA 1
ATOM 1709 C C . SER A 1 215 ? 16.323 -0.052 7.559 1.00 91.69 215 SER A C 1
ATOM 1711 O O . SER A 1 215 ? 17.116 -0.182 6.626 1.00 91.69 215 SER A O 1
ATOM 1713 N N . MET A 1 216 ? 15.017 0.129 7.354 1.00 92.25 216 MET A N 1
ATOM 1714 C CA . MET A 1 216 ? 14.391 0.206 6.033 1.00 92.25 216 MET A CA 1
ATOM 1715 C C . MET A 1 216 ? 14.807 1.467 5.275 1.00 92.25 216 MET A C 1
ATOM 1717 O O . MET A 1 216 ? 15.008 1.404 4.065 1.00 92.25 216 MET A O 1
ATOM 1721 N N . LEU A 1 217 ? 14.993 2.594 5.966 1.00 94.25 217 LEU A N 1
ATOM 1722 C CA . LEU A 1 217 ? 15.505 3.827 5.372 1.00 94.25 217 LEU A CA 1
ATOM 1723 C C . LEU A 1 217 ? 16.935 3.638 4.853 1.00 94.25 217 LEU A C 1
ATOM 1725 O O . LEU A 1 217 ? 17.232 4.020 3.724 1.00 94.25 217 LEU A O 1
ATOM 1729 N N . LEU A 1 218 ? 17.808 3.001 5.639 1.00 92.75 218 LEU A N 1
ATOM 1730 C CA . LEU A 1 218 ? 19.165 2.669 5.202 1.00 92.75 218 LEU A CA 1
ATOM 1731 C C . LEU A 1 218 ? 19.145 1.762 3.960 1.00 92.75 218 LEU A C 1
ATOM 1733 O O . LEU A 1 218 ? 19.859 2.018 2.991 1.00 92.75 218 LEU A O 1
ATOM 1737 N N . LEU A 1 219 ? 18.293 0.732 3.962 1.00 94.69 219 LEU A N 1
ATOM 1738 C CA . LEU A 1 219 ? 18.104 -0.145 2.807 1.00 94.69 219 LEU A CA 1
ATOM 1739 C C . LEU A 1 219 ? 17.594 0.630 1.580 1.00 94.69 219 LEU A C 1
ATOM 1741 O O . LEU A 1 219 ? 18.091 0.424 0.474 1.00 94.69 219 LEU A O 1
ATOM 1745 N N . ALA A 1 220 ? 16.656 1.561 1.771 1.00 95.31 220 ALA A N 1
ATOM 1746 C CA . ALA A 1 220 ? 16.146 2.421 0.708 1.00 95.31 220 ALA A CA 1
ATOM 1747 C C . ALA A 1 220 ? 17.246 3.294 0.090 1.00 95.31 220 ALA A C 1
ATOM 1749 O O . ALA A 1 220 ? 17.293 3.420 -1.130 1.00 95.31 220 ALA A O 1
ATOM 1750 N N . VAL A 1 221 ? 18.178 3.823 0.891 1.00 95.69 221 VAL A N 1
ATOM 1751 C CA . VAL A 1 221 ? 19.339 4.567 0.374 1.00 95.69 221 VAL A CA 1
ATOM 1752 C C . VAL A 1 221 ? 20.193 3.686 -0.543 1.00 95.69 221 VAL A C 1
ATOM 1754 O O . VAL A 1 221 ? 20.509 4.105 -1.656 1.00 95.69 221 VAL A O 1
ATOM 1757 N N . PHE A 1 222 ? 20.508 2.450 -0.142 1.00 94.88 222 PHE A N 1
ATOM 1758 C CA . PHE A 1 222 ? 21.263 1.524 -0.996 1.00 94.88 222 PHE A CA 1
ATOM 1759 C C . PHE A 1 222 ? 20.512 1.151 -2.281 1.00 94.88 222 PHE A C 1
ATOM 1761 O O . PHE A 1 222 ? 21.124 1.084 -3.350 1.00 94.88 222 PHE A O 1
ATOM 1768 N N . MET A 1 223 ? 19.193 0.947 -2.208 1.00 96.12 223 MET A N 1
ATOM 1769 C CA . MET A 1 223 ? 18.361 0.718 -3.394 1.00 96.12 223 MET A CA 1
ATOM 1770 C C . MET A 1 223 ? 18.379 1.930 -4.334 1.00 96.12 223 MET A C 1
ATOM 1772 O O . MET A 1 223 ? 18.571 1.759 -5.534 1.00 96.12 223 MET A O 1
ATOM 1776 N N . CYS A 1 224 ? 18.262 3.152 -3.809 1.00 97.00 224 CYS A N 1
ATOM 1777 C CA . CYS A 1 224 ? 18.350 4.383 -4.598 1.00 97.00 224 CYS A CA 1
ATOM 1778 C C . CYS A 1 224 ? 19.720 4.546 -5.266 1.00 97.00 224 CYS A C 1
ATOM 1780 O O . CYS A 1 224 ? 19.787 4.874 -6.449 1.00 97.00 224 CYS A O 1
ATOM 1782 N N . MET A 1 225 ? 20.811 4.277 -4.545 1.00 96.56 225 MET A N 1
ATOM 1783 C CA . MET A 1 225 ? 22.159 4.303 -5.120 1.00 96.56 225 MET A CA 1
ATOM 1784 C C . MET A 1 225 ? 22.288 3.298 -6.267 1.00 96.56 225 MET A C 1
ATOM 1786 O O . MET A 1 225 ? 22.737 3.661 -7.352 1.00 96.56 225 MET A O 1
ATOM 1790 N N . GLY A 1 226 ? 21.840 2.056 -6.062 1.00 95.56 226 GLY A N 1
ATOM 1791 C CA . GLY A 1 226 ? 21.833 1.044 -7.116 1.00 95.56 226 GLY A CA 1
ATOM 1792 C C . GLY A 1 226 ? 20.980 1.452 -8.319 1.00 95.56 226 GLY A C 1
ATOM 1793 O O . GLY A 1 226 ? 21.394 1.244 -9.459 1.00 95.56 226 GLY A O 1
ATOM 1794 N N . ALA A 1 227 ? 19.822 2.076 -8.073 1.00 97.06 227 ALA A N 1
ATOM 1795 C CA . ALA A 1 227 ? 18.893 2.512 -9.112 1.00 97.06 227 ALA A CA 1
ATOM 1796 C C . ALA A 1 227 ? 19.516 3.604 -9.980 1.00 97.06 227 ALA A C 1
ATOM 1798 O O . ALA A 1 227 ? 19.397 3.557 -11.200 1.00 97.06 227 ALA A O 1
ATOM 1799 N N . LEU A 1 228 ? 20.219 4.557 -9.363 1.00 96.81 228 LEU A N 1
ATOM 1800 C CA . LEU A 1 228 ? 20.940 5.605 -10.080 1.00 96.81 228 LEU A CA 1
ATOM 1801 C C . LEU A 1 228 ? 22.125 5.039 -10.865 1.00 96.81 228 LEU A C 1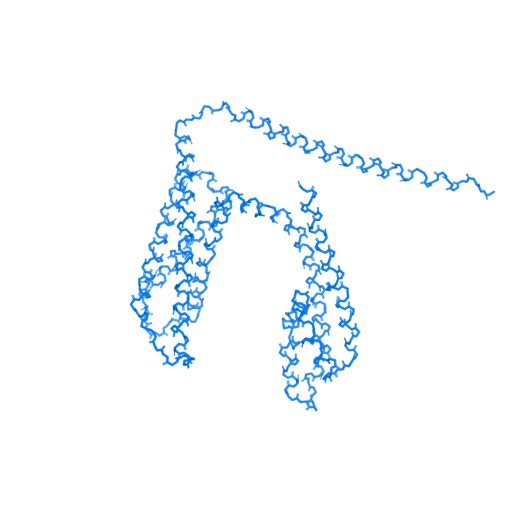
ATOM 1803 O O . LEU A 1 228 ? 22.316 5.428 -12.013 1.00 96.81 228 LEU A O 1
ATOM 1807 N N . ILE A 1 229 ? 22.898 4.113 -10.291 1.00 95.56 229 ILE A N 1
ATOM 1808 C CA . ILE A 1 229 ? 24.038 3.498 -10.986 1.00 95.56 229 ILE A CA 1
ATOM 1809 C C . ILE A 1 229 ? 23.555 2.747 -12.232 1.00 95.56 229 ILE A C 1
ATOM 1811 O O . ILE A 1 229 ? 23.971 3.071 -13.341 1.00 95.56 229 ILE A O 1
ATOM 1815 N N . LEU A 1 230 ? 22.636 1.790 -12.075 1.00 95.19 230 LEU A N 1
ATOM 1816 C CA . LEU A 1 230 ? 22.106 1.013 -13.198 1.00 95.19 230 LEU A CA 1
ATOM 1817 C C . LEU A 1 230 ? 21.334 1.885 -14.185 1.00 95.19 230 LEU A C 1
ATOM 1819 O O . LEU A 1 230 ? 21.515 1.756 -15.391 1.00 95.19 230 LEU A O 1
ATOM 1823 N N . GLY A 1 231 ? 20.499 2.787 -13.670 1.00 94.00 231 GLY A N 1
ATOM 1824 C CA . GLY A 1 231 ? 19.676 3.676 -14.477 1.00 94.00 231 GLY A CA 1
ATOM 1825 C C . GLY A 1 231 ? 20.497 4.589 -15.377 1.00 94.00 231 GLY A C 1
ATOM 1826 O O . GLY A 1 231 ? 20.041 4.857 -16.480 1.00 94.00 231 GLY A O 1
ATOM 1827 N N . ASN A 1 232 ? 21.695 5.021 -14.954 1.00 94.62 232 ASN A N 1
ATOM 1828 C CA . ASN A 1 232 ? 22.625 5.782 -15.797 1.00 94.62 232 ASN A CA 1
ATOM 1829 C C . ASN A 1 232 ? 23.422 4.877 -16.745 1.00 94.62 232 ASN A C 1
ATOM 1831 O O . ASN A 1 232 ? 23.480 5.159 -17.936 1.00 94.62 232 ASN A O 1
ATOM 1835 N N . LEU A 1 233 ? 23.987 3.771 -16.247 1.00 94.44 233 LEU A N 1
ATOM 1836 C CA . LEU A 1 233 ? 24.808 2.857 -17.055 1.00 94.44 233 LEU A CA 1
ATOM 1837 C C . LEU A 1 233 ? 24.030 2.187 -18.199 1.00 94.44 233 LEU A C 1
ATOM 1839 O O . LEU A 1 233 ? 24.610 1.838 -19.222 1.00 94.44 233 LEU A O 1
ATOM 1843 N N . LEU A 1 234 ? 22.722 1.988 -18.033 1.00 95.31 234 LEU A N 1
ATOM 1844 C CA . LEU A 1 234 ? 21.864 1.378 -19.049 1.00 95.31 234 LEU A CA 1
ATOM 1845 C C . LEU A 1 234 ? 21.325 2.390 -20.072 1.00 95.31 234 LEU A C 1
ATOM 1847 O O . LEU A 1 234 ? 20.776 1.960 -21.086 1.00 95.31 234 LEU A O 1
ATOM 1851 N N . GLN A 1 235 ? 21.489 3.707 -19.864 1.00 94.44 235 GLN A N 1
ATOM 1852 C CA . GLN A 1 235 ? 21.024 4.708 -20.839 1.00 94.44 235 GLN A CA 1
ATOM 1853 C C . GLN A 1 235 ? 21.718 4.556 -22.188 1.00 94.44 235 GLN A C 1
ATOM 1855 O O . GLN A 1 235 ? 21.061 4.696 -23.217 1.00 94.44 235 GLN A O 1
ATOM 1860 N N . ASP A 1 236 ? 23.015 4.247 -22.191 1.00 92.31 236 ASP A N 1
ATOM 1861 C CA . ASP A 1 236 ? 23.785 4.115 -23.430 1.00 92.31 236 ASP A CA 1
ATOM 1862 C C . ASP A 1 236 ? 23.249 2.960 -24.284 1.00 92.31 236 ASP A C 1
ATOM 1864 O O . ASP A 1 236 ? 23.008 3.133 -25.475 1.00 92.31 236 ASP A O 1
ATOM 1868 N N . PHE A 1 237 ? 22.925 1.822 -23.658 1.00 93.25 237 PHE A N 1
ATOM 1869 C CA . PHE A 1 237 ? 22.276 0.698 -24.339 1.00 93.25 237 PHE A CA 1
ATOM 1870 C C . PHE A 1 237 ? 20.870 1.047 -24.849 1.00 93.25 237 PHE A C 1
ATOM 1872 O O . PHE A 1 237 ? 20.481 0.629 -25.935 1.00 93.25 237 PHE A O 1
ATOM 1879 N N . ILE A 1 238 ? 20.091 1.821 -24.085 1.00 93.44 238 ILE A N 1
ATOM 1880 C CA . ILE A 1 238 ? 18.743 2.247 -24.499 1.00 93.44 238 ILE A CA 1
ATOM 1881 C C . ILE A 1 238 ? 18.811 3.202 -25.703 1.00 93.44 238 ILE A C 1
ATOM 1883 O O . ILE A 1 238 ? 17.918 3.191 -26.556 1.00 93.44 238 ILE A O 1
ATOM 1887 N N . ARG A 1 239 ? 19.845 4.042 -25.785 1.00 94.25 239 ARG A N 1
ATOM 1888 C CA . ARG A 1 239 ? 20.025 5.022 -26.866 1.00 94.25 239 ARG A CA 1
ATOM 1889 C C . ARG A 1 239 ? 20.644 4.425 -28.127 1.00 94.25 239 ARG A C 1
ATOM 1891 O O . ARG A 1 239 ? 20.434 4.987 -29.194 1.00 94.25 239 ARG A O 1
ATOM 1898 N N . ASP A 1 240 ? 21.349 3.305 -28.013 1.00 93.69 240 ASP A N 1
ATOM 1899 C CA . ASP A 1 240 ? 21.998 2.629 -29.135 1.00 93.69 240 ASP A CA 1
ATOM 1900 C C . ASP A 1 240 ? 20.973 2.100 -30.157 1.00 93.69 240 ASP A C 1
ATOM 1902 O O . ASP A 1 240 ? 20.265 1.119 -29.922 1.00 93.69 240 ASP A O 1
ATOM 1906 N N . GLU A 1 241 ? 20.892 2.761 -31.315 1.00 92.31 241 GLU A N 1
ATOM 1907 C CA . GLU A 1 241 ? 19.989 2.391 -32.412 1.00 92.31 241 GLU A CA 1
ATOM 1908 C C . GLU A 1 241 ? 20.387 1.096 -33.127 1.00 92.31 241 GLU A C 1
ATOM 1910 O O . GLU A 1 241 ? 19.558 0.513 -33.821 1.00 92.31 241 GLU A O 1
ATOM 1915 N N . SER A 1 242 ? 21.612 0.598 -32.922 1.00 92.50 242 SER A N 1
ATOM 1916 C CA . SER A 1 242 ? 22.052 -0.679 -33.497 1.00 92.50 242 SER A CA 1
ATOM 1917 C C . SER A 1 242 ? 21.426 -1.902 -32.812 1.00 92.50 242 SER A C 1
ATOM 1919 O O . SER A 1 242 ? 21.473 -3.010 -33.350 1.00 92.50 242 SER A O 1
ATOM 1921 N N . LYS A 1 243 ? 20.848 -1.725 -31.616 1.00 91.38 243 LYS A N 1
ATOM 1922 C CA . LYS A 1 243 ? 20.223 -2.795 -30.828 1.00 91.38 243 LYS A CA 1
ATOM 1923 C C . LYS A 1 243 ? 18.747 -2.962 -31.178 1.00 91.38 243 LYS A C 1
ATOM 1925 O O . LYS A 1 243 ? 18.066 -2.009 -31.554 1.00 91.38 243 LYS A O 1
ATOM 1930 N N . SER A 1 244 ? 18.236 -4.180 -30.983 1.00 93.62 244 SER A N 1
ATOM 1931 C CA . SER A 1 244 ? 16.817 -4.494 -31.184 1.00 93.62 244 SER A CA 1
ATOM 1932 C C . SER A 1 244 ? 15.914 -3.558 -30.374 1.00 93.62 244 SER A C 1
ATOM 1934 O O . SER A 1 244 ? 16.148 -3.322 -29.184 1.00 93.62 244 SER A O 1
ATOM 1936 N N . MET A 1 245 ? 14.852 -3.055 -31.009 1.00 92.81 245 MET A N 1
ATOM 1937 C CA . MET A 1 245 ? 13.859 -2.193 -30.364 1.00 92.81 245 MET A CA 1
ATOM 1938 C C . MET A 1 245 ? 13.207 -2.881 -29.157 1.00 92.81 245 MET A C 1
ATOM 1940 O O . MET A 1 245 ? 13.013 -2.245 -28.121 1.00 92.81 245 MET A O 1
ATOM 1944 N N . ASP A 1 246 ? 12.936 -4.184 -29.253 1.00 93.81 246 ASP A N 1
ATOM 1945 C CA . ASP A 1 246 ? 12.309 -4.955 -28.175 1.00 93.81 246 ASP A CA 1
ATOM 1946 C C . ASP A 1 246 ? 13.195 -5.019 -26.925 1.00 93.81 246 ASP A C 1
ATOM 1948 O O . ASP A 1 246 ? 12.708 -4.876 -25.801 1.00 93.81 246 ASP A O 1
ATOM 1952 N N . ASP A 1 247 ? 14.509 -5.163 -27.108 1.00 93.44 247 ASP A N 1
ATOM 1953 C CA . ASP A 1 247 ? 15.470 -5.200 -26.003 1.00 93.44 247 ASP A CA 1
ATOM 1954 C C . ASP A 1 247 ? 15.613 -3.825 -25.350 1.00 93.44 247 ASP A C 1
ATOM 1956 O O . ASP A 1 247 ? 15.600 -3.711 -24.121 1.00 93.44 247 ASP A O 1
ATOM 1960 N N . ARG A 1 248 ? 15.675 -2.763 -26.160 1.00 94.06 248 ARG A N 1
ATOM 1961 C CA . ARG A 1 248 ? 15.721 -1.376 -25.674 1.00 94.06 248 ARG A CA 1
ATOM 1962 C C . ARG A 1 248 ? 14.465 -1.030 -24.875 1.00 94.06 248 ARG A C 1
ATOM 1964 O O . ARG A 1 248 ? 14.572 -0.483 -23.776 1.00 94.06 248 ARG A O 1
ATOM 1971 N N . LEU A 1 249 ? 13.284 -1.404 -25.373 1.00 94.81 249 LEU A N 1
ATOM 1972 C CA . LEU A 1 249 ? 12.006 -1.227 -24.676 1.00 94.81 249 LEU A CA 1
ATOM 1973 C C . LEU A 1 249 ? 11.938 -2.051 -23.391 1.00 94.81 249 LEU A C 1
ATOM 1975 O O . LEU A 1 249 ? 11.452 -1.559 -22.368 1.00 94.81 249 LEU A O 1
ATOM 1979 N N . TRP A 1 250 ? 12.434 -3.290 -23.411 1.00 94.81 250 TRP A N 1
ATOM 1980 C CA . TRP A 1 250 ? 12.466 -4.137 -22.225 1.00 94.81 250 TRP A CA 1
ATOM 1981 C C . TRP A 1 250 ? 13.316 -3.504 -21.121 1.00 94.81 250 TRP A C 1
ATOM 1983 O O . TRP A 1 250 ? 12.832 -3.383 -19.991 1.00 94.81 250 TRP A O 1
ATOM 1993 N N . VAL A 1 251 ? 14.531 -3.045 -21.453 1.00 95.00 251 VAL A N 1
ATOM 1994 C CA . VAL A 1 251 ? 15.447 -2.387 -20.506 1.00 95.00 251 VAL A CA 1
ATOM 1995 C C . VAL A 1 251 ? 14.861 -1.060 -20.033 1.00 95.00 251 VAL A C 1
ATOM 1997 O O . VAL A 1 251 ? 14.857 -0.795 -18.834 1.00 95.00 251 VAL A O 1
ATOM 2000 N N . TRP A 1 252 ? 14.279 -0.255 -20.923 1.00 95.00 252 TRP A N 1
ATOM 2001 C CA . TRP A 1 252 ? 13.639 1.009 -20.554 1.00 95.00 252 TRP A CA 1
ATOM 2002 C C . TRP A 1 252 ? 12.431 0.824 -19.615 1.00 95.00 252 TRP A C 1
ATOM 2004 O O . TRP A 1 252 ? 12.224 1.615 -18.688 1.00 95.00 252 TRP A O 1
ATOM 2014 N N . ASN A 1 253 ? 11.653 -0.248 -19.791 1.00 95.69 253 ASN A N 1
ATOM 2015 C CA . ASN A 1 253 ? 10.527 -0.575 -18.913 1.00 95.69 253 ASN A CA 1
ATOM 2016 C C . ASN A 1 253 ? 10.939 -0.943 -17.480 1.00 95.69 253 ASN A C 1
ATOM 2018 O O . ASN A 1 253 ? 10.151 -0.708 -16.568 1.00 95.69 253 ASN A O 1
ATOM 2022 N N . ARG A 1 254 ? 12.166 -1.436 -17.259 1.00 94.62 254 ARG A N 1
ATOM 2023 C CA . ARG A 1 254 ? 12.687 -1.753 -15.914 1.00 94.62 254 ARG A CA 1
ATOM 2024 C C . ARG A 1 254 ? 13.637 -0.696 -15.355 1.00 94.62 254 ARG A C 1
ATOM 2026 O O . ARG A 1 254 ? 13.539 -0.344 -14.194 1.00 94.62 254 ARG A O 1
ATOM 2033 N N . TYR A 1 255 ? 14.541 -0.159 -16.165 1.00 95.50 255 TYR A N 1
ATOM 2034 C CA . TYR A 1 255 ? 15.649 0.686 -15.702 1.00 95.50 255 TYR A CA 1
ATOM 2035 C C . TYR A 1 255 ? 15.666 2.086 -16.325 1.00 95.50 255 TYR A C 1
ATOM 2037 O O . TYR A 1 255 ? 16.513 2.900 -15.970 1.00 95.50 255 TYR A O 1
ATOM 2045 N N . GLY A 1 256 ? 14.738 2.392 -17.238 1.00 93.00 256 GLY A N 1
ATOM 2046 C CA . GLY A 1 256 ? 14.772 3.629 -18.025 1.00 93.00 256 GLY A CA 1
ATOM 2047 C C . GLY A 1 256 ? 14.550 4.913 -17.224 1.00 93.00 256 GLY A C 1
ATOM 2048 O O . GLY A 1 256 ? 15.013 5.973 -17.637 1.00 93.00 256 GLY A O 1
ATOM 2049 N N . THR A 1 257 ? 13.866 4.834 -16.080 1.00 95.44 257 THR A N 1
ATOM 2050 C CA . THR A 1 257 ? 13.635 5.965 -15.169 1.00 95.44 257 THR A CA 1
ATOM 2051 C C . THR A 1 257 ? 13.993 5.582 -13.736 1.00 95.44 257 THR A C 1
ATOM 2053 O O . THR A 1 257 ? 13.969 4.404 -13.377 1.00 95.44 257 THR A O 1
ATOM 2056 N N . THR A 1 258 ? 14.256 6.577 -12.883 1.00 94.75 258 THR A N 1
ATOM 2057 C CA . THR A 1 258 ? 14.631 6.347 -11.478 1.00 94.75 258 THR A CA 1
ATOM 2058 C C . THR A 1 258 ? 13.594 5.524 -10.715 1.00 94.75 258 THR A C 1
ATOM 2060 O O . THR A 1 258 ? 13.970 4.603 -9.999 1.00 94.75 258 THR A O 1
ATOM 2063 N N . TYR A 1 259 ? 12.292 5.803 -10.881 1.00 95.56 259 TYR A N 1
ATOM 2064 C CA . TYR A 1 259 ? 11.247 5.055 -10.167 1.00 95.56 259 TYR A CA 1
ATOM 2065 C C . TYR A 1 259 ? 11.140 3.601 -10.645 1.00 95.56 259 TYR A C 1
ATOM 2067 O O . TYR A 1 259 ? 10.892 2.716 -9.831 1.00 95.56 259 TYR A O 1
ATOM 2075 N N . ARG A 1 260 ? 11.358 3.345 -11.945 1.00 95.88 260 ARG A N 1
ATOM 2076 C CA . ARG A 1 260 ? 11.354 1.987 -12.506 1.00 95.88 260 ARG A CA 1
ATOM 2077 C C . ARG A 1 260 ? 12.553 1.204 -11.995 1.00 95.88 260 ARG A C 1
ATOM 2079 O O . ARG A 1 260 ? 12.365 0.139 -11.424 1.00 95.88 260 ARG A O 1
ATOM 2086 N N . ALA A 1 261 ? 13.750 1.788 -12.085 1.00 96.81 261 ALA A N 1
ATOM 2087 C CA . ALA A 1 261 ? 14.977 1.157 -11.608 1.00 96.81 261 ALA A CA 1
ATOM 2088 C C . ALA A 1 261 ? 14.911 0.866 -10.099 1.00 96.81 261 ALA A C 1
ATOM 2090 O O . ALA A 1 261 ? 15.316 -0.207 -9.650 1.00 96.81 261 ALA A O 1
ATOM 2091 N N . LEU A 1 262 ? 14.351 1.799 -9.320 1.00 97.06 262 LEU A N 1
ATOM 2092 C CA . LEU A 1 262 ? 14.116 1.619 -7.890 1.00 97.06 262 LEU A CA 1
ATOM 2093 C C . LEU A 1 262 ? 13.120 0.485 -7.615 1.00 97.06 262 LEU A C 1
ATOM 2095 O O . LEU A 1 262 ? 13.387 -0.349 -6.755 1.00 97.06 262 LEU A O 1
ATOM 2099 N N . TYR A 1 263 ? 12.009 0.417 -8.354 1.00 96.25 263 TYR A N 1
ATOM 2100 C CA . TYR A 1 263 ? 11.031 -0.665 -8.223 1.00 96.25 263 TYR A CA 1
ATOM 2101 C C . TYR A 1 263 ? 11.620 -2.027 -8.616 1.00 96.25 263 TYR A C 1
ATOM 2103 O O . TYR A 1 263 ? 11.445 -3.004 -7.895 1.00 96.25 263 TYR A O 1
ATOM 2111 N N . THR A 1 264 ? 12.405 -2.102 -9.691 1.00 95.94 264 THR A N 1
ATOM 2112 C CA . THR A 1 264 ? 13.087 -3.341 -10.084 1.00 95.94 264 THR A CA 1
ATOM 2113 C C . THR A 1 264 ? 14.106 -3.794 -9.034 1.00 95.94 264 THR A C 1
ATOM 2115 O O . THR A 1 264 ? 14.190 -4.983 -8.730 1.00 95.94 264 THR A O 1
ATOM 2118 N N . LEU A 1 265 ? 14.854 -2.875 -8.413 1.00 96.00 265 LEU A N 1
ATOM 2119 C CA . LEU A 1 265 ? 15.737 -3.225 -7.293 1.00 96.00 265 LEU A CA 1
ATOM 2120 C C . LEU A 1 265 ? 14.967 -3.627 -6.034 1.00 96.00 265 LEU A C 1
ATOM 2122 O O . LEU A 1 265 ? 15.417 -4.512 -5.305 1.00 96.00 265 LEU A O 1
ATOM 2126 N N . TYR A 1 266 ? 13.794 -3.043 -5.801 1.00 95.50 266 TYR A N 1
ATOM 2127 C CA . TYR A 1 266 ? 12.881 -3.482 -4.752 1.00 95.50 266 TYR A CA 1
ATOM 2128 C C . TYR A 1 266 ? 12.400 -4.926 -4.992 1.00 95.50 266 TYR A C 1
ATOM 2130 O O . TYR A 1 266 ? 12.473 -5.746 -4.076 1.00 95.50 266 TYR A O 1
ATOM 2138 N N . GLU A 1 267 ? 12.002 -5.286 -6.219 1.00 94.94 267 GLU A N 1
ATOM 2139 C CA . GLU A 1 267 ? 11.644 -6.668 -6.587 1.00 94.94 267 GLU A CA 1
ATOM 2140 C C . GLU A 1 267 ? 12.815 -7.644 -6.410 1.00 94.94 267 GLU A C 1
ATOM 2142 O O . GLU A 1 267 ? 12.647 -8.746 -5.884 1.00 94.94 267 GLU A O 1
ATOM 2147 N N . ILE A 1 268 ? 14.019 -7.239 -6.826 1.00 95.06 268 ILE A N 1
ATOM 2148 C CA . ILE A 1 268 ? 15.249 -8.016 -6.626 1.00 95.06 268 ILE A CA 1
ATOM 2149 C C . ILE A 1 268 ? 15.491 -8.264 -5.131 1.00 95.06 268 ILE A C 1
ATOM 2151 O O . ILE A 1 268 ? 15.851 -9.377 -4.748 1.00 95.06 268 ILE A O 1
ATOM 2155 N N . THR A 1 269 ? 15.273 -7.243 -4.300 1.00 95.00 269 THR A N 1
ATOM 2156 C CA . THR A 1 269 ? 15.583 -7.263 -2.867 1.00 95.00 269 THR A CA 1
ATOM 2157 C C . THR A 1 269 ? 14.579 -8.071 -2.058 1.00 95.00 269 THR A C 1
ATOM 2159 O O . THR A 1 269 ? 14.978 -8.935 -1.283 1.00 95.00 269 THR A O 1
ATOM 2162 N N . PHE A 1 270 ? 13.281 -7.821 -2.232 1.00 93.12 270 PHE A N 1
ATOM 2163 C CA . PHE A 1 270 ? 12.244 -8.417 -1.385 1.00 93.12 270 PHE A CA 1
ATOM 2164 C C . PHE A 1 270 ? 11.597 -9.662 -1.987 1.00 93.12 270 PHE A C 1
ATOM 2166 O O . PHE A 1 270 ? 11.300 -10.600 -1.251 1.00 93.12 270 PHE A O 1
ATOM 2173 N N . ALA A 1 271 ? 11.384 -9.695 -3.305 1.00 91.50 271 ALA A N 1
ATOM 2174 C CA . ALA A 1 271 ? 10.734 -10.828 -3.967 1.00 91.50 271 ALA A CA 1
ATOM 2175 C C . ALA A 1 271 ? 11.735 -11.895 -4.438 1.00 91.50 271 ALA A C 1
ATOM 2177 O O . ALA A 1 271 ? 11.330 -12.974 -4.865 1.00 91.50 271 ALA A O 1
ATOM 2178 N N . GLY A 1 272 ? 13.041 -11.605 -4.398 1.00 88.19 272 GLY A N 1
ATOM 2179 C CA . GLY A 1 272 ? 14.070 -12.515 -4.900 1.00 88.19 272 GLY A CA 1
ATOM 2180 C C . GLY A 1 272 ? 13.980 -12.748 -6.412 1.00 88.19 272 GLY A C 1
ATOM 2181 O O . GLY A 1 272 ? 14.569 -13.701 -6.920 1.00 88.19 272 GLY A O 1
ATOM 2182 N N . ASN A 1 273 ? 13.285 -11.876 -7.152 1.00 90.50 273 ASN A N 1
ATOM 2183 C CA . ASN A 1 273 ? 13.064 -12.004 -8.596 1.00 90.50 273 ASN A CA 1
ATOM 2184 C C . ASN A 1 273 ? 14.276 -11.530 -9.427 1.00 90.50 273 ASN A C 1
ATOM 2186 O O . ASN A 1 273 ? 14.151 -10.956 -10.511 1.00 90.50 273 ASN A O 1
ATOM 2190 N N . TRP A 1 274 ? 15.484 -11.734 -8.905 1.00 91.75 274 TRP A N 1
ATOM 2191 C CA . TRP A 1 274 ? 16.721 -11.363 -9.579 1.00 91.75 274 TRP A CA 1
ATOM 2192 C C . TRP A 1 274 ? 17.020 -12.190 -10.833 1.00 91.75 274 TRP A C 1
ATOM 2194 O O . TRP A 1 274 ? 17.540 -11.591 -11.768 1.00 91.75 274 TRP A O 1
ATOM 2204 N N . PRO A 1 275 ? 16.664 -13.486 -10.977 1.00 92.94 275 PRO A N 1
ATOM 2205 C CA . PRO A 1 275 ? 16.952 -14.200 -12.222 1.00 92.94 275 PRO A CA 1
ATOM 2206 C C . PRO A 1 275 ? 16.252 -13.566 -13.431 1.00 92.94 275 PRO A C 1
ATOM 2208 O O . PRO A 1 275 ? 16.871 -13.405 -14.478 1.00 92.94 275 PRO A O 1
ATOM 2211 N N . THR A 1 276 ? 14.998 -13.143 -13.261 1.00 93.00 276 THR A N 1
ATOM 2212 C CA . THR A 1 276 ? 14.179 -12.523 -14.313 1.00 93.00 276 THR A CA 1
ATOM 2213 C C . THR A 1 276 ? 14.678 -11.131 -14.695 1.00 93.00 276 THR A C 1
ATOM 2215 O O . THR A 1 276 ? 14.627 -10.758 -15.863 1.00 93.00 276 THR A O 1
ATOM 2218 N N . ASN A 1 277 ? 15.176 -10.365 -13.722 1.00 92.50 277 ASN A N 1
ATOM 2219 C CA . ASN A 1 277 ? 15.614 -8.987 -13.939 1.00 92.50 277 ASN A CA 1
ATOM 2220 C C . ASN A 1 277 ? 17.107 -8.875 -14.319 1.00 92.50 277 ASN A C 1
ATOM 2222 O O . ASN A 1 277 ? 17.488 -7.959 -15.040 1.00 92.50 277 ASN A O 1
ATOM 2226 N N . VAL A 1 278 ? 17.952 -9.821 -13.891 1.00 94.31 278 VAL A N 1
ATOM 2227 C CA . VAL A 1 278 ? 19.412 -9.785 -14.094 1.00 94.31 278 VAL A CA 1
ATOM 2228 C C . VAL A 1 278 ? 19.852 -10.553 -15.338 1.00 94.31 278 VAL A C 1
ATOM 2230 O O . VAL A 1 278 ? 20.670 -10.033 -16.094 1.00 94.31 278 VAL A O 1
ATOM 2233 N N . ARG A 1 279 ? 19.329 -11.765 -15.590 1.00 94.25 279 ARG A N 1
ATOM 2234 C CA . ARG A 1 279 ? 19.792 -12.596 -16.724 1.00 94.25 279 ARG A CA 1
ATOM 2235 C C . ARG A 1 279 ? 19.668 -11.882 -18.075 1.00 94.25 279 ARG A C 1
ATOM 2237 O O . ARG A 1 279 ? 20.667 -11.856 -18.789 1.00 94.25 279 ARG A O 1
ATOM 2244 N N . PRO A 1 280 ? 18.545 -11.208 -18.401 1.00 93.62 280 PRO A N 1
ATOM 2245 C CA . PRO A 1 280 ? 18.440 -10.488 -19.668 1.00 93.62 280 PRO A CA 1
ATOM 2246 C C . PRO A 1 280 ? 19.456 -9.348 -19.797 1.00 93.62 280 PRO A C 1
ATOM 2248 O O . PRO A 1 280 ? 19.923 -9.083 -20.896 1.00 93.62 280 PRO A O 1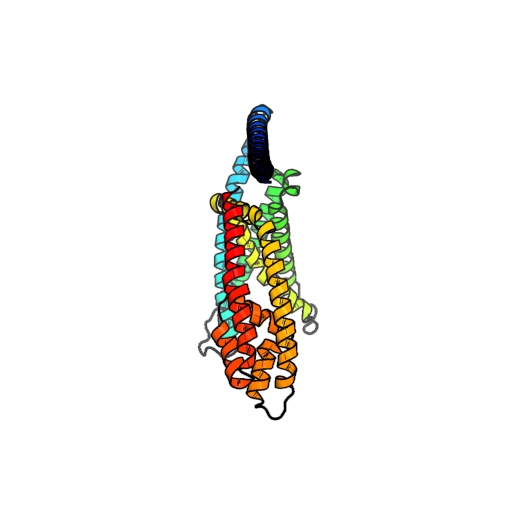
ATOM 2251 N N . ILE A 1 281 ? 19.855 -8.704 -18.695 1.00 94.62 281 ILE A N 1
ATOM 2252 C CA . ILE A 1 281 ? 20.899 -7.669 -18.724 1.00 94.62 281 ILE A CA 1
ATOM 2253 C C . ILE A 1 281 ? 22.271 -8.288 -19.022 1.00 94.62 281 ILE A C 1
ATOM 2255 O O . ILE A 1 281 ? 23.016 -7.759 -19.846 1.00 94.62 281 ILE A O 1
ATOM 2259 N N . LEU A 1 282 ? 22.595 -9.423 -18.399 1.00 94.88 282 LEU A N 1
ATOM 2260 C CA . LEU A 1 282 ? 23.875 -10.106 -18.620 1.00 94.88 282 LEU A CA 1
ATOM 2261 C C . LEU A 1 282 ? 24.006 -10.673 -20.037 1.00 94.88 282 LEU A C 1
ATOM 2263 O O . LEU A 1 282 ? 25.096 -10.647 -20.604 1.00 94.88 282 LEU A O 1
ATOM 2267 N N . GLU A 1 283 ? 22.907 -11.185 -20.591 1.00 93.38 283 GLU A N 1
ATOM 2268 C CA . GLU A 1 283 ? 22.884 -11.831 -21.905 1.00 93.38 283 GLU A CA 1
ATOM 2269 C C . GLU A 1 283 ? 22.743 -10.825 -23.055 1.00 93.38 283 GLU A C 1
ATOM 2271 O O . GLU A 1 283 ? 23.375 -11.002 -24.093 1.00 93.38 283 GLU A O 1
ATOM 2276 N N . ARG A 1 284 ? 21.931 -9.770 -22.886 1.00 89.62 284 ARG A N 1
ATOM 2277 C CA . ARG A 1 284 ? 21.565 -8.846 -23.978 1.00 89.62 284 ARG A CA 1
ATOM 2278 C C . ARG A 1 284 ? 22.352 -7.536 -23.968 1.00 89.62 284 ARG A C 1
ATOM 2280 O O . ARG A 1 284 ? 22.545 -6.948 -25.028 1.00 89.62 284 ARG A O 1
ATOM 2287 N N . VAL A 1 285 ? 22.797 -7.069 -22.795 1.00 92.38 285 VAL A N 1
ATOM 2288 C CA . VAL A 1 285 ? 23.506 -5.784 -22.650 1.00 92.38 285 VAL A CA 1
ATOM 2289 C C . VAL A 1 285 ? 25.008 -6.003 -22.533 1.00 92.38 285 VAL A C 1
ATOM 2291 O O . VAL A 1 285 ? 25.763 -5.622 -23.423 1.00 92.38 285 VAL A O 1
ATOM 2294 N N . SER A 1 286 ? 25.452 -6.580 -21.414 1.00 93.31 286 SER A N 1
ATOM 2295 C CA . SER A 1 286 ? 26.865 -6.849 -21.149 1.00 93.31 286 SER A CA 1
ATOM 2296 C C . SER A 1 286 ? 27.032 -7.751 -19.929 1.00 93.31 286 SER A C 1
ATOM 2298 O O . SER A 1 286 ? 26.392 -7.559 -18.892 1.00 93.31 286 SER A O 1
ATOM 2300 N N . GLN A 1 287 ? 27.992 -8.670 -20.007 1.00 94.12 287 GLN A N 1
ATOM 2301 C CA . GLN A 1 287 ? 28.365 -9.548 -18.899 1.00 94.12 287 GLN A CA 1
ATOM 2302 C C . GLN A 1 287 ? 29.037 -8.793 -17.739 1.00 94.12 287 GLN A C 1
ATOM 2304 O O . GLN A 1 287 ? 29.018 -9.277 -16.610 1.00 94.12 287 GLN A O 1
ATOM 2309 N N . SER A 1 288 ? 29.584 -7.589 -17.965 1.00 91.94 288 SER A N 1
ATOM 2310 C CA . SER A 1 288 ? 30.265 -6.797 -16.923 1.00 91.94 288 SER A CA 1
ATOM 2311 C C . SER A 1 288 ? 29.352 -6.417 -15.750 1.00 91.94 288 SER A C 1
ATOM 2313 O O . SER A 1 288 ? 29.815 -6.304 -14.612 1.00 91.94 288 SER A O 1
ATOM 2315 N N . PHE A 1 289 ? 28.040 -6.304 -15.989 1.00 94.19 289 PHE A N 1
ATOM 2316 C CA . PHE A 1 289 ? 27.047 -6.037 -14.945 1.00 94.19 289 PHE A CA 1
ATOM 2317 C C . PHE A 1 289 ? 26.950 -7.156 -13.896 1.00 94.19 289 PHE A C 1
ATOM 2319 O O . PHE A 1 289 ? 26.388 -6.928 -12.822 1.00 94.19 289 PHE A O 1
ATOM 2326 N N . VAL A 1 290 ? 27.535 -8.338 -14.146 1.00 95.06 290 VAL A N 1
ATOM 2327 C CA . VAL A 1 290 ? 27.561 -9.445 -13.179 1.00 95.06 290 VAL A CA 1
ATOM 2328 C C . VAL A 1 290 ? 28.217 -9.027 -11.869 1.00 95.06 290 VAL A C 1
ATOM 2330 O O . VAL A 1 290 ? 27.736 -9.410 -10.809 1.00 95.06 290 VAL A O 1
ATOM 2333 N N . ILE A 1 291 ? 29.254 -8.185 -11.923 1.00 94.44 291 ILE A N 1
ATOM 2334 C CA . ILE A 1 291 ? 29.982 -7.722 -10.736 1.00 94.44 291 ILE A CA 1
ATOM 2335 C C . ILE A 1 291 ? 29.051 -6.899 -9.844 1.00 94.44 291 ILE A C 1
ATOM 2337 O O . ILE A 1 291 ? 28.960 -7.151 -8.642 1.00 94.44 291 ILE A O 1
ATOM 2341 N N . PHE A 1 292 ? 28.318 -5.954 -10.440 1.00 94.88 292 PHE A N 1
ATOM 2342 C CA . PHE A 1 292 ? 27.356 -5.125 -9.720 1.00 94.88 292 PHE A CA 1
ATOM 2343 C C . PHE A 1 292 ? 26.272 -5.988 -9.067 1.00 94.88 292 PHE A C 1
ATOM 2345 O O . PHE A 1 292 ? 26.059 -5.894 -7.859 1.00 94.88 292 PHE A O 1
ATOM 2352 N N . TYR A 1 293 ? 25.612 -6.854 -9.842 1.00 94.94 293 TYR A N 1
ATOM 2353 C CA . TYR A 1 293 ? 24.502 -7.655 -9.325 1.00 94.94 293 TYR A CA 1
ATOM 2354 C C . TYR A 1 293 ? 24.953 -8.695 -8.304 1.00 94.94 293 TYR A C 1
ATOM 2356 O O . TYR A 1 293 ? 24.269 -8.891 -7.306 1.00 94.94 293 TYR A O 1
ATOM 2364 N N . PHE A 1 294 ? 26.111 -9.323 -8.498 1.00 95.12 294 PHE A N 1
ATOM 2365 C CA . PHE A 1 294 ? 26.668 -10.272 -7.539 1.00 95.12 294 PHE A CA 1
ATOM 2366 C C . PHE A 1 294 ? 26.961 -9.605 -6.189 1.00 95.12 294 PHE A C 1
ATOM 2368 O O . PHE A 1 294 ? 26.550 -10.116 -5.143 1.00 95.12 294 PHE A O 1
ATOM 2375 N N . LEU A 1 295 ? 27.620 -8.439 -6.205 1.00 95.50 295 LEU A N 1
ATOM 2376 C CA . LEU A 1 295 ? 27.890 -7.664 -4.992 1.00 95.50 295 LEU A CA 1
ATOM 2377 C C . LEU A 1 295 ? 26.592 -7.188 -4.338 1.00 95.50 295 LEU A C 1
ATOM 2379 O O . LEU A 1 295 ? 26.423 -7.350 -3.131 1.00 95.50 295 LEU A O 1
ATOM 2383 N N . TYR A 1 296 ? 25.657 -6.657 -5.127 1.00 95.38 296 TYR A N 1
ATOM 2384 C CA . TYR A 1 296 ? 24.367 -6.189 -4.634 1.00 95.38 296 TYR A CA 1
ATOM 2385 C C . TYR A 1 296 ? 23.566 -7.318 -3.974 1.00 95.38 296 TYR A C 1
ATOM 2387 O O . TYR A 1 296 ? 23.112 -7.171 -2.845 1.00 95.38 296 TYR A O 1
ATOM 2395 N N . ILE A 1 297 ? 23.437 -8.472 -4.630 1.00 94.81 297 ILE A N 1
ATOM 2396 C CA . ILE A 1 297 ? 22.696 -9.621 -4.096 1.00 94.81 297 ILE A CA 1
ATOM 2397 C C . ILE A 1 297 ? 23.364 -10.144 -2.820 1.00 94.81 297 ILE A C 1
ATOM 2399 O O . ILE A 1 297 ? 22.695 -10.369 -1.815 1.00 94.81 297 ILE A O 1
ATOM 2403 N N . THR A 1 298 ? 24.687 -10.286 -2.809 1.00 94.56 298 THR A N 1
ATOM 2404 C CA . THR A 1 298 ? 25.400 -10.820 -1.639 1.00 94.56 298 THR A CA 1
ATOM 2405 C C . THR A 1 298 ? 25.329 -9.869 -0.442 1.00 94.56 298 THR A C 1
ATOM 2407 O O . THR A 1 298 ? 25.039 -10.286 0.680 1.00 94.56 298 THR A O 1
ATOM 2410 N N . ILE A 1 299 ? 25.570 -8.577 -0.662 1.00 94.12 299 ILE A N 1
ATOM 2411 C CA . ILE A 1 299 ? 25.636 -7.595 0.422 1.00 94.12 299 ILE A CA 1
ATOM 2412 C C . ILE A 1 299 ? 24.230 -7.174 0.842 1.00 94.12 299 ILE A C 1
ATOM 2414 O O . ILE A 1 299 ? 23.895 -7.247 2.018 1.00 94.12 299 ILE A O 1
ATOM 2418 N N . ILE A 1 300 ? 23.390 -6.744 -0.095 1.00 94.25 300 ILE A N 1
ATOM 2419 C CA . ILE A 1 300 ? 22.082 -6.174 0.230 1.00 94.25 300 ILE A CA 1
ATOM 2420 C C . ILE A 1 300 ? 21.069 -7.283 0.510 1.00 94.25 300 ILE A C 1
ATOM 2422 O O . ILE A 1 300 ? 20.480 -7.318 1.590 1.00 94.25 300 ILE A O 1
ATOM 2426 N N . VAL A 1 301 ? 20.896 -8.219 -0.423 1.00 92.50 301 VAL A N 1
ATOM 2427 C CA . VAL A 1 301 ? 19.832 -9.231 -0.322 1.00 92.50 301 VAL A CA 1
ATOM 2428 C C . VAL A 1 301 ? 20.162 -10.294 0.725 1.00 92.50 301 VAL A C 1
ATOM 2430 O O . VAL A 1 301 ? 19.314 -10.627 1.549 1.00 92.50 301 VAL A O 1
ATOM 2433 N N . PHE A 1 302 ? 21.394 -10.807 0.757 1.00 91.62 302 PHE A N 1
ATOM 2434 C CA . PHE A 1 302 ? 21.776 -11.814 1.749 1.00 91.62 302 PHE A CA 1
ATOM 2435 C C . PHE A 1 302 ? 22.207 -11.212 3.087 1.00 91.62 302 PHE A C 1
ATOM 2437 O O . PHE A 1 302 ? 21.674 -11.623 4.115 1.00 91.62 302 PHE A O 1
ATOM 2444 N N . ALA A 1 303 ? 23.158 -10.274 3.122 1.00 93.00 303 ALA A N 1
ATOM 2445 C CA . ALA A 1 303 ? 23.687 -9.798 4.402 1.00 93.00 303 ALA A CA 1
ATOM 2446 C C . ALA A 1 303 ? 22.764 -8.770 5.079 1.00 93.00 303 ALA A C 1
ATOM 2448 O O . ALA A 1 303 ? 22.350 -8.986 6.219 1.00 93.00 303 ALA A O 1
ATOM 2449 N N . VAL A 1 304 ? 22.401 -7.677 4.398 1.00 92.25 304 VAL A N 1
ATOM 2450 C CA . VAL A 1 304 ? 21.634 -6.580 5.012 1.00 92.25 304 VAL A CA 1
ATOM 2451 C C . VAL A 1 304 ? 20.240 -7.039 5.433 1.00 92.25 304 VAL A C 1
ATOM 2453 O O . VAL A 1 304 ? 19.889 -6.822 6.588 1.00 92.25 304 VAL A O 1
ATOM 2456 N N . ILE A 1 305 ? 19.470 -7.735 4.585 1.00 92.12 305 ILE A N 1
ATOM 2457 C CA . ILE A 1 305 ? 18.132 -8.224 4.985 1.00 92.12 305 ILE A CA 1
ATOM 2458 C C . ILE A 1 305 ? 18.217 -9.107 6.237 1.00 92.12 305 ILE A C 1
ATOM 2460 O O . ILE A 1 305 ? 17.430 -8.933 7.165 1.00 92.12 305 ILE A O 1
ATOM 2464 N N . ARG A 1 306 ? 19.203 -10.012 6.317 1.00 91.44 306 ARG A N 1
ATOM 2465 C CA . ARG A 1 306 ? 19.392 -10.882 7.490 1.00 91.44 306 ARG A CA 1
ATOM 2466 C C . ARG A 1 306 ? 19.769 -10.098 8.740 1.00 91.44 306 ARG A C 1
ATOM 2468 O O . ARG A 1 306 ? 19.273 -10.420 9.817 1.00 91.44 306 ARG A O 1
ATOM 2475 N N . VAL A 1 307 ? 20.604 -9.068 8.606 1.00 91.50 307 VAL A N 1
ATOM 2476 C CA . VAL A 1 307 ? 20.939 -8.163 9.713 1.00 91.50 307 VAL A CA 1
ATOM 2477 C C . VAL A 1 307 ? 19.700 -7.402 10.182 1.00 91.50 307 VAL A C 1
ATOM 2479 O O . VAL A 1 307 ? 19.455 -7.355 11.383 1.00 91.50 307 VAL A O 1
ATOM 2482 N N . ILE A 1 308 ? 18.881 -6.873 9.268 1.00 90.75 308 ILE A N 1
ATOM 2483 C CA . ILE A 1 308 ? 17.633 -6.174 9.611 1.00 90.75 308 ILE A CA 1
ATOM 2484 C C . ILE A 1 308 ? 16.674 -7.121 10.340 1.00 90.75 308 ILE A C 1
ATOM 2486 O O . ILE A 1 308 ? 16.158 -6.766 11.396 1.00 90.75 308 ILE A O 1
ATOM 2490 N N . SER A 1 309 ? 16.482 -8.346 9.839 1.00 89.69 309 SER A N 1
ATOM 2491 C CA . SER A 1 309 ? 15.662 -9.355 10.522 1.00 89.69 309 SER A CA 1
ATOM 2492 C C . SER A 1 309 ? 16.206 -9.708 11.909 1.00 89.69 309 SER A C 1
ATOM 2494 O O . SER A 1 309 ? 15.426 -9.902 12.837 1.00 89.69 309 SER A O 1
ATOM 2496 N N . ALA A 1 310 ? 17.531 -9.776 12.074 1.00 90.38 310 ALA A N 1
ATOM 2497 C CA . ALA A 1 310 ? 18.157 -10.064 13.362 1.00 90.38 310 ALA A CA 1
ATOM 2498 C C . ALA A 1 310 ? 18.004 -8.907 14.361 1.00 90.38 310 ALA A C 1
ATOM 2500 O O . ALA A 1 310 ? 17.735 -9.160 15.533 1.00 90.38 310 ALA A O 1
ATOM 2501 N N . ILE A 1 311 ? 18.151 -7.656 13.912 1.00 88.00 311 ILE A N 1
ATOM 2502 C CA . ILE A 1 311 ? 17.913 -6.461 14.738 1.00 88.00 311 ILE A CA 1
ATOM 2503 C C . ILE A 1 311 ? 16.450 -6.418 15.165 1.00 88.00 311 ILE A C 1
ATOM 2505 O O . ILE A 1 311 ? 16.172 -6.290 16.350 1.00 88.00 311 ILE A O 1
ATOM 2509 N N . PHE A 1 312 ? 15.533 -6.620 14.219 1.00 84.88 312 PHE A N 1
ATOM 2510 C CA . PHE A 1 312 ? 14.104 -6.675 14.496 1.00 84.88 312 PHE A CA 1
ATOM 2511 C C . PHE A 1 312 ? 13.767 -7.742 15.543 1.00 84.88 312 PHE A C 1
ATOM 2513 O O . PHE A 1 312 ? 13.117 -7.441 16.539 1.00 84.88 312 PHE A O 1
ATOM 2520 N N . LEU A 1 313 ? 14.259 -8.973 15.357 1.00 86.19 313 LEU A N 1
ATOM 2521 C CA . LEU A 1 313 ? 14.016 -10.063 16.301 1.00 86.19 313 LEU A CA 1
ATOM 2522 C C . LEU A 1 313 ? 14.598 -9.752 17.683 1.00 86.19 313 LEU A C 1
ATOM 2524 O O . LEU A 1 313 ? 13.959 -10.014 18.699 1.00 86.19 313 LEU A O 1
ATOM 2528 N N . LYS A 1 314 ? 15.805 -9.185 17.728 1.00 85.69 314 LYS A N 1
ATOM 2529 C CA . LYS A 1 314 ? 16.443 -8.790 18.979 1.00 85.69 314 LYS A CA 1
ATOM 2530 C C . LYS A 1 314 ? 15.612 -7.740 19.716 1.00 85.69 314 LYS A C 1
ATOM 2532 O O . LYS A 1 314 ? 15.349 -7.923 20.898 1.00 85.69 314 LYS A O 1
ATOM 2537 N N . ASP A 1 315 ? 15.171 -6.697 19.022 1.00 81.94 315 ASP A N 1
ATOM 2538 C CA . ASP A 1 315 ? 14.375 -5.630 19.625 1.00 81.94 315 ASP A CA 1
ATOM 2539 C C . ASP A 1 315 ? 13.027 -6.163 20.138 1.00 81.94 315 ASP A C 1
ATOM 2541 O O . ASP A 1 315 ? 12.586 -5.756 21.203 1.00 81.94 315 ASP A O 1
ATOM 2545 N N . THR A 1 316 ? 12.418 -7.145 19.457 1.00 79.00 316 THR A N 1
ATOM 2546 C CA . THR A 1 316 ? 11.187 -7.799 19.947 1.00 79.00 316 THR A CA 1
ATOM 2547 C C . THR A 1 316 ? 11.386 -8.744 21.137 1.00 79.00 316 THR A C 1
ATOM 2549 O O . THR A 1 316 ? 10.409 -9.075 21.799 1.00 79.00 316 THR A O 1
ATOM 2552 N N . LEU A 1 317 ? 12.608 -9.232 21.384 1.00 79.56 317 LEU A N 1
ATOM 2553 C CA . LEU A 1 317 ? 12.923 -10.129 22.508 1.00 79.56 317 LEU A CA 1
ATOM 2554 C C . LEU A 1 317 ? 13.448 -9.381 23.741 1.00 79.56 317 LEU A C 1
ATOM 2556 O O . LEU A 1 317 ? 13.391 -9.919 24.846 1.00 79.56 317 LEU A O 1
ATOM 2560 N N . ASP A 1 318 ? 14.023 -8.193 23.542 1.00 71.81 318 ASP A N 1
ATOM 2561 C CA . ASP A 1 318 ? 14.603 -7.366 24.604 1.00 71.81 318 ASP A CA 1
ATOM 2562 C C . ASP A 1 318 ? 13.549 -6.476 25.318 1.00 71.81 318 ASP A C 1
ATOM 2564 O O . ASP A 1 318 ? 13.873 -5.881 26.352 1.00 71.81 318 ASP A O 1
ATOM 2568 N N . GLU A 1 319 ? 12.313 -6.402 24.803 1.00 58.34 319 GLU A N 1
ATOM 2569 C CA . GLU A 1 319 ? 11.144 -5.716 25.398 1.00 58.34 319 GLU A CA 1
ATOM 2570 C C . GLU A 1 319 ? 10.200 -6.660 26.160 1.00 58.34 319 GLU A C 1
ATOM 2572 O O . GLU A 1 319 ? 9.756 -6.256 27.263 1.00 58.34 319 GLU A O 1
#